Protein AF-A0A7S3IS97-F1 (afdb_monomer)

Structure (mmCIF, N/CA/C/O backbone):
data_AF-A0A7S3IS97-F1
#
_entry.id   AF-A0A7S3IS97-F1
#
loop_
_atom_site.group_PDB
_atom_site.id
_atom_site.type_symbol
_atom_site.label_atom_id
_atom_site.label_alt_id
_atom_site.label_comp_id
_atom_site.label_asym_id
_atom_site.label_entity_id
_atom_site.label_seq_id
_atom_site.pdbx_PDB_ins_code
_atom_site.Cartn_x
_atom_site.Cartn_y
_atom_site.Cartn_z
_atom_site.occupancy
_atom_site.B_iso_or_equiv
_atom_site.auth_seq_id
_atom_site.auth_comp_id
_atom_site.auth_asym_id
_atom_site.auth_atom_id
_atom_site.pdbx_PDB_model_num
ATOM 1 N N . MET A 1 1 ? -6.738 -0.217 34.250 1.00 55.69 1 MET A N 1
ATOM 2 C CA . MET A 1 1 ? -7.745 -0.281 33.168 1.00 55.69 1 MET A CA 1
ATOM 3 C C . MET A 1 1 ? -7.227 -1.041 31.952 1.00 55.69 1 MET A C 1
ATOM 5 O O . MET A 1 1 ? -7.637 -2.177 31.789 1.00 55.69 1 MET A O 1
ATOM 9 N N . ASN A 1 2 ? -6.261 -0.522 31.180 1.00 56.78 2 ASN A N 1
ATOM 10 C CA . ASN A 1 2 ? -5.807 -1.160 29.925 1.00 56.78 2 ASN A CA 1
ATOM 11 C C . ASN A 1 2 ? -5.288 -2.620 30.098 1.00 56.78 2 ASN A C 1
ATOM 13 O O . ASN A 1 2 ? -5.619 -3.513 29.319 1.00 56.78 2 ASN A O 1
ATOM 17 N N . LYS A 1 3 ? -4.576 -2.916 31.201 1.00 55.59 3 LYS A N 1
ATOM 18 C CA . LYS A 1 3 ? -4.188 -4.300 31.567 1.00 55.59 3 LYS A CA 1
ATOM 19 C C . LYS A 1 3 ? -5.380 -5.210 31.907 1.00 55.59 3 LYS A C 1
ATOM 21 O O . LYS A 1 3 ? -5.361 -6.383 31.560 1.00 55.59 3 LYS A O 1
ATOM 26 N N . ILE A 1 4 ? -6.418 -4.673 32.551 1.00 60.09 4 ILE A N 1
ATOM 27 C CA . ILE A 1 4 ? -7.629 -5.423 32.936 1.00 60.09 4 ILE A CA 1
ATOM 28 C C . ILE A 1 4 ? -8.502 -5.677 31.705 1.00 60.09 4 ILE A C 1
ATOM 30 O O . ILE A 1 4 ? -9.010 -6.777 31.541 1.00 60.09 4 ILE A O 1
ATOM 34 N N . ALA A 1 5 ? -8.589 -4.712 30.788 1.00 60.62 5 ALA A N 1
ATOM 35 C CA . ALA A 1 5 ? -9.258 -4.864 29.498 1.00 60.62 5 ALA A CA 1
ATOM 36 C C . ALA A 1 5 ? -8.688 -6.019 28.661 1.00 60.62 5 ALA A C 1
ATOM 38 O O . ALA A 1 5 ? -9.435 -6.712 27.979 1.00 60.62 5 ALA A O 1
ATOM 39 N N . SER A 1 6 ? -7.381 -6.276 28.781 1.00 62.66 6 SER A N 1
ATOM 40 C CA . SER A 1 6 ? -6.724 -7.413 28.126 1.00 62.66 6 SER A CA 1
ATOM 41 C C . SER A 1 6 ? -7.005 -8.757 28.820 1.00 62.66 6 SER A C 1
ATOM 43 O O . SER A 1 6 ? -6.919 -9.799 28.181 1.00 62.66 6 SER A O 1
ATOM 45 N N . GLN A 1 7 ? -7.334 -8.756 30.118 1.00 64.50 7 GLN A N 1
ATOM 46 C CA . GLN A 1 7 ? -7.517 -9.972 30.926 1.00 64.50 7 GLN A CA 1
ATOM 47 C C . GLN A 1 7 ? -8.989 -10.374 31.106 1.00 64.50 7 GLN A C 1
ATOM 49 O O . GLN A 1 7 ? -9.302 -11.562 31.141 1.00 64.50 7 GLN A O 1
ATOM 54 N N . GLN A 1 8 ? -9.904 -9.409 31.22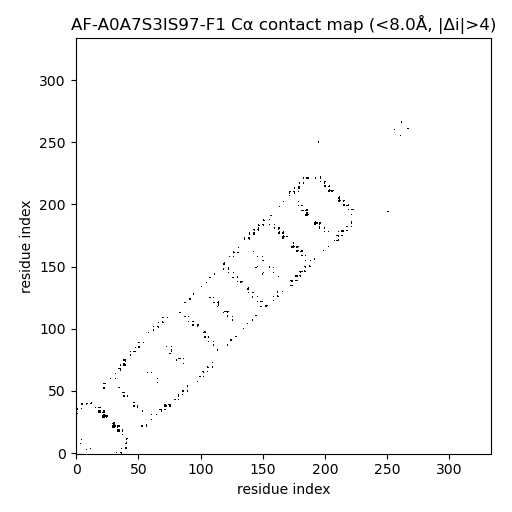0 1.00 62.88 8 GLN A N 1
ATOM 55 C CA . GLN A 1 8 ? -11.337 -9.636 31.438 1.00 62.88 8 GLN A CA 1
ATOM 56 C C . GLN A 1 8 ? -12.197 -8.656 30.616 1.00 62.88 8 GLN A C 1
ATOM 58 O O . GLN A 1 8 ? -12.820 -7.750 31.175 1.00 62.88 8 GLN A O 1
ATOM 63 N N . PRO A 1 9 ? -12.310 -8.860 29.289 1.00 63.78 9 PRO A N 1
ATOM 64 C CA . PRO A 1 9 ? -13.074 -7.970 28.406 1.00 63.78 9 PRO A CA 1
ATOM 65 C C . PRO A 1 9 ? -14.561 -7.867 28.786 1.00 63.78 9 PRO A C 1
ATOM 67 O O . PRO A 1 9 ? -15.171 -6.810 28.657 1.00 63.78 9 PRO A O 1
ATOM 70 N N . LYS A 1 10 ? -15.143 -8.956 29.312 1.00 63.75 10 LYS A N 1
ATOM 71 C CA . LYS A 1 10 ? -16.570 -9.040 29.672 1.00 63.75 10 LYS A CA 1
ATOM 72 C C . LYS A 1 10 ? -16.972 -8.115 30.827 1.00 63.75 10 LYS A C 1
ATOM 74 O O . LYS A 1 10 ? -18.086 -7.612 30.823 1.00 63.75 10 LYS A O 1
ATOM 79 N N . LEU A 1 11 ? -16.081 -7.886 31.797 1.00 61.22 11 LEU A N 1
ATOM 80 C CA . LEU A 1 11 ? -16.340 -6.968 32.914 1.00 61.22 11 LEU A CA 1
ATOM 81 C C . LEU A 1 11 ? -16.266 -5.505 32.468 1.00 61.22 11 LEU A C 1
ATOM 83 O O . LEU A 1 11 ? -17.044 -4.683 32.938 1.00 61.22 11 LEU A O 1
ATOM 87 N N . VAL A 1 12 ? -15.377 -5.192 31.522 1.00 65.62 12 VAL A N 1
ATOM 88 C CA . VAL A 1 12 ? -15.236 -3.832 30.980 1.00 65.62 12 VAL A CA 1
ATOM 89 C C . VAL A 1 12 ? -16.434 -3.439 30.111 1.00 65.62 12 VAL A C 1
ATOM 91 O O . VAL A 1 12 ? -16.792 -2.266 30.075 1.00 65.62 12 VAL A O 1
ATOM 94 N N . GLY A 1 13 ? -17.119 -4.411 29.498 1.00 66.06 13 GLY A N 1
ATOM 95 C CA . GLY A 1 13 ? -18.364 -4.170 28.759 1.00 66.06 13 GLY A CA 1
ATOM 96 C C . GLY A 1 13 ? -19.473 -3.507 29.591 1.00 66.06 13 GLY A C 1
ATOM 97 O O . GLY A 1 13 ? -20.301 -2.796 29.034 1.00 66.06 13 GLY A O 1
ATOM 98 N N . ILE A 1 14 ? -19.463 -3.667 30.921 1.00 69.19 14 ILE A N 1
ATOM 99 C CA . ILE A 1 14 ? -20.440 -3.034 31.827 1.00 69.19 14 ILE A CA 1
ATOM 100 C C . ILE A 1 14 ? -20.239 -1.510 31.888 1.00 69.19 14 ILE A C 1
ATOM 102 O O . ILE A 1 14 ? -21.210 -0.767 31.980 1.00 69.19 14 ILE A O 1
ATOM 106 N N . CYS A 1 15 ? -18.996 -1.035 31.772 1.00 74.25 15 CYS A N 1
ATOM 107 C CA . CYS A 1 15 ? -18.642 0.389 31.806 1.00 74.25 15 CYS A CA 1
ATOM 108 C C . CYS A 1 15 ? -18.490 0.995 30.400 1.00 74.25 15 CYS A C 1
ATOM 110 O O . CYS A 1 15 ? -17.912 2.071 30.247 1.00 74.25 15 CYS A O 1
ATOM 112 N N . GLN A 1 16 ? -18.964 0.316 29.351 1.00 79.56 16 GLN A N 1
ATOM 113 C CA . GLN A 1 16 ? -18.725 0.747 27.973 1.00 79.56 16 GLN A CA 1
ATOM 114 C C . GLN A 1 16 ? -19.349 2.118 27.667 1.00 79.56 16 GLN A C 1
ATOM 116 O O . GLN A 1 16 ? -18.707 2.940 27.021 1.00 79.56 16 GLN A O 1
ATOM 121 N N . SER A 1 17 ?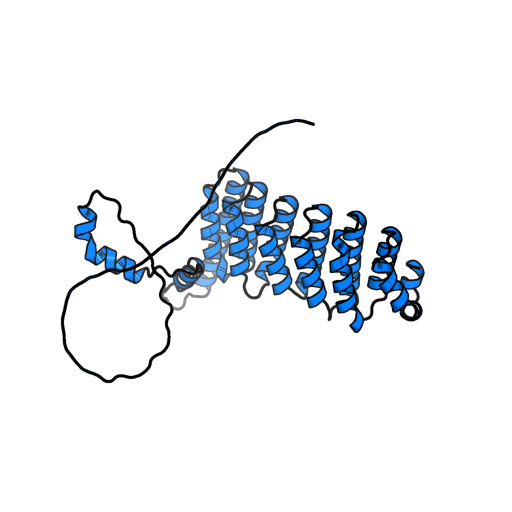 -20.543 2.411 28.191 1.00 78.81 17 SER A N 1
ATOM 122 C CA . SER A 1 17 ? -21.185 3.724 28.033 1.00 78.81 17 SER A CA 1
ATOM 123 C C . SER A 1 17 ? -20.405 4.860 28.702 1.00 78.81 17 SER A C 1
ATOM 125 O O . SER A 1 17 ? -20.339 5.961 28.165 1.00 78.81 17 SER A O 1
ATOM 127 N N . GLU A 1 18 ? -19.790 4.596 29.857 1.00 81.25 18 GLU A N 1
ATOM 128 C CA . GLU A 1 18 ? -18.949 5.572 30.558 1.00 81.25 18 GLU A CA 1
ATOM 129 C C . GLU A 1 18 ? -17.650 5.808 29.782 1.00 81.25 18 GLU A C 1
ATOM 131 O O . GLU A 1 18 ? -17.261 6.952 29.565 1.00 81.25 18 GLU A O 1
ATOM 136 N N . LEU A 1 19 ? -17.019 4.743 29.277 1.00 83.75 19 LEU A N 1
ATOM 137 C CA . LEU A 1 19 ? -15.829 4.849 28.432 1.00 83.75 19 LEU A CA 1
ATOM 138 C C . LEU A 1 19 ? -16.105 5.613 27.129 1.00 83.75 19 LEU A C 1
ATOM 140 O O . LEU A 1 19 ? -15.266 6.406 26.715 1.00 83.75 19 LEU A O 1
ATOM 144 N N . GLU A 1 20 ? -17.269 5.419 26.501 1.00 83.38 20 GLU A N 1
ATOM 145 C CA . GLU A 1 20 ? -17.664 6.184 25.308 1.00 83.38 20 GLU A CA 1
ATOM 146 C C . GLU A 1 20 ? -17.794 7.686 25.607 1.00 83.38 20 GLU A C 1
ATOM 148 O O . GLU A 1 20 ? -17.411 8.505 24.775 1.00 83.38 20 GLU A O 1
ATOM 153 N N . SER A 1 21 ? -18.270 8.060 26.801 1.00 85.31 21 SER A N 1
ATOM 154 C CA . SER A 1 21 ? -18.347 9.470 27.214 1.00 85.31 21 SER A CA 1
ATOM 155 C C . SER A 1 21 ? -16.967 10.110 27.403 1.00 85.31 21 SER A C 1
ATOM 157 O O . SER A 1 21 ? -16.796 11.303 27.174 1.00 85.31 21 SER A O 1
ATOM 159 N N . LEU A 1 22 ? -15.962 9.303 27.758 1.00 86.75 22 LEU A N 1
ATOM 160 C CA . LEU A 1 22 ? -14.592 9.761 27.980 1.00 86.75 22 LEU A CA 1
ATOM 161 C C . LEU A 1 22 ? -13.811 9.996 26.680 1.00 86.75 22 LEU A C 1
ATOM 163 O O . LEU A 1 22 ? -12.749 10.607 26.734 1.00 86.75 22 LEU A O 1
ATOM 167 N N . ILE A 1 23 ? -14.314 9.558 25.517 1.00 85.31 23 ILE A N 1
ATOM 168 C CA . ILE A 1 23 ? -13.685 9.852 24.213 1.00 85.31 23 ILE A CA 1
ATOM 169 C C . ILE A 1 23 ? -13.621 11.369 23.976 1.00 85.31 23 ILE A C 1
ATOM 171 O O . ILE A 1 23 ? -12.672 11.862 23.377 1.00 85.31 23 ILE A O 1
ATOM 175 N N . THR A 1 24 ? -14.612 12.107 24.480 1.00 84.25 24 THR A N 1
ATOM 176 C CA . THR A 1 24 ? -14.773 13.551 24.262 1.00 84.25 24 THR A CA 1
ATOM 177 C C . THR A 1 24 ? -14.185 14.384 25.408 1.00 84.25 24 THR A C 1
ATOM 179 O O . THR A 1 24 ? -14.504 15.567 25.542 1.00 84.25 24 THR A O 1
ATOM 182 N N . ASP A 1 25 ? -13.408 13.759 26.298 1.00 86.31 25 ASP A N 1
ATOM 183 C CA . ASP A 1 25 ? -12.858 14.412 27.482 1.00 86.31 25 ASP A CA 1
ATOM 184 C C . ASP A 1 25 ? -11.818 15.475 27.092 1.00 86.31 25 ASP A C 1
ATOM 186 O O . ASP A 1 25 ? -11.014 15.286 26.177 1.00 86.31 25 ASP A O 1
ATOM 190 N N . MET A 1 26 ? -11.803 16.598 27.817 1.00 81.62 26 MET A N 1
ATOM 191 C CA . MET A 1 26 ? -10.843 17.687 27.589 1.00 81.62 26 MET A CA 1
ATOM 192 C C . MET A 1 26 ? -9.389 17.221 27.767 1.00 81.62 26 MET A C 1
ATOM 194 O O . MET A 1 26 ? -8.462 17.773 27.169 1.00 81.62 26 MET A O 1
ATOM 198 N N . ASN A 1 27 ? -9.166 16.202 28.600 1.00 86.38 27 ASN A N 1
ATOM 199 C CA . ASN A 1 27 ? -7.866 15.597 28.791 1.00 86.38 27 ASN A CA 1
ATOM 200 C C . ASN A 1 27 ? -7.593 14.542 27.713 1.00 86.38 27 ASN A C 1
ATOM 202 O O . ASN A 1 27 ? -8.029 13.391 27.794 1.00 86.38 27 ASN A O 1
ATOM 206 N N . ARG A 1 28 ? -6.734 14.913 26.760 1.00 82.44 28 ARG A N 1
ATOM 207 C CA . ARG A 1 28 ? -6.289 14.046 25.656 1.00 82.44 28 ARG A CA 1
ATOM 208 C C . ARG A 1 28 ? -5.748 12.687 26.114 1.00 82.44 28 ARG A C 1
ATOM 210 O O . ARG A 1 28 ? -5.936 11.693 25.420 1.00 82.44 28 ARG A O 1
ATOM 217 N N . SER A 1 29 ? -5.106 12.618 27.283 1.00 84.50 29 SER A N 1
ATOM 218 C CA . SER A 1 29 ? -4.589 11.350 27.822 1.00 84.50 29 SER A CA 1
ATOM 219 C C . SER A 1 29 ? -5.716 10.409 28.258 1.00 84.50 29 SER A C 1
ATOM 221 O O . SER A 1 29 ? -5.605 9.195 28.093 1.00 84.50 29 SER A O 1
ATOM 223 N N . VAL A 1 30 ? -6.803 10.961 28.807 1.00 85.81 30 VAL A N 1
ATOM 224 C CA . VAL A 1 30 ? -7.986 10.198 29.234 1.00 85.81 30 VAL A CA 1
ATOM 225 C C . VAL A 1 30 ? -8.755 9.711 28.012 1.00 85.81 30 VAL A C 1
ATOM 227 O O . VAL A 1 30 ? -9.034 8.515 27.924 1.00 85.81 30 VAL A O 1
ATOM 230 N N . ALA A 1 31 ? -8.996 10.597 27.042 1.00 85.12 31 ALA A N 1
ATOM 231 C CA . ALA A 1 31 ? -9.635 10.255 25.774 1.00 85.12 31 ALA A CA 1
ATOM 232 C C . ALA A 1 31 ? -8.877 9.152 25.024 1.00 85.12 31 ALA A C 1
ATOM 234 O O . ALA A 1 31 ? -9.460 8.139 24.639 1.00 85.12 31 ALA A O 1
ATOM 235 N N . SER A 1 32 ? -7.553 9.283 24.906 1.00 83.50 32 SER A N 1
ATOM 236 C CA . SER A 1 32 ? -6.702 8.268 24.276 1.00 83.50 32 SER A CA 1
ATOM 237 C C . SER A 1 32 ? -6.785 6.911 24.987 1.00 83.50 32 SER A C 1
ATOM 239 O O . SER A 1 32 ? -6.995 5.874 24.353 1.00 83.50 32 SER A O 1
ATOM 241 N N . LEU A 1 33 ? -6.704 6.896 26.324 1.00 84.12 33 LEU A N 1
ATOM 242 C CA . LEU A 1 33 ? -6.808 5.657 27.093 1.00 84.12 33 LEU A CA 1
ATOM 243 C C . LEU A 1 33 ? -8.195 5.015 26.962 1.00 84.12 33 LEU A C 1
ATOM 245 O O . LEU A 1 33 ? -8.288 3.783 26.909 1.00 84.12 33 LEU A O 1
ATOM 249 N N . ALA A 1 34 ? -9.253 5.826 26.903 1.00 86.62 34 ALA A N 1
ATOM 250 C CA . ALA A 1 34 ? -10.615 5.367 26.667 1.00 86.62 34 ALA A CA 1
ATOM 251 C C . ALA A 1 34 ? -10.735 4.720 25.281 1.00 86.62 34 ALA A C 1
ATOM 253 O O . ALA A 1 34 ? -11.163 3.570 25.203 1.00 86.62 34 ALA A O 1
ATOM 254 N N . ILE A 1 35 ? -10.253 5.376 24.219 1.00 86.88 35 ILE A N 1
ATOM 255 C CA . ILE A 1 35 ? -10.240 4.833 22.850 1.00 86.88 35 ILE A CA 1
ATOM 256 C C . ILE A 1 35 ? -9.439 3.525 22.777 1.00 86.88 35 ILE A C 1
ATOM 258 O O . ILE A 1 35 ? -9.956 2.513 22.305 1.00 86.88 35 ILE A O 1
ATOM 262 N N . SER A 1 36 ? -8.204 3.507 23.291 1.00 85.38 36 SER A N 1
ATOM 263 C CA . SER A 1 36 ? -7.333 2.316 23.316 1.00 85.38 36 SER A CA 1
ATOM 264 C C . SER A 1 36 ? -8.000 1.152 24.061 1.00 85.38 36 SER A C 1
ATOM 266 O O . SER A 1 36 ? -7.934 -0.003 23.635 1.00 85.38 36 SER A O 1
ATOM 268 N N . THR A 1 37 ? -8.711 1.445 25.155 1.00 84.31 37 THR A N 1
ATOM 269 C CA . THR A 1 37 ? -9.470 0.441 25.912 1.00 84.31 37 THR A CA 1
ATOM 270 C C . THR A 1 37 ? -10.684 -0.052 25.123 1.00 84.31 37 THR A C 1
ATOM 272 O O . THR A 1 37 ? -10.873 -1.262 25.003 1.00 84.31 37 THR A O 1
ATOM 275 N N . LEU A 1 38 ? -11.463 0.857 24.535 1.00 86.69 38 LEU A N 1
ATOM 276 C CA . LEU A 1 38 ? -12.649 0.534 23.745 1.00 86.69 38 LEU A CA 1
ATOM 277 C C . LEU A 1 38 ? -12.300 -0.299 22.514 1.00 86.69 38 LEU A C 1
ATOM 279 O O . LEU A 1 38 ? -12.962 -1.298 22.271 1.00 86.69 38 LEU A O 1
ATOM 283 N N . LEU A 1 39 ? -11.230 0.018 21.782 1.00 87.12 39 LEU A N 1
ATOM 284 C CA . LEU A 1 39 ? -10.784 -0.789 20.639 1.00 87.12 39 LEU A CA 1
ATOM 285 C C . LEU A 1 39 ? -10.451 -2.235 21.050 1.00 87.12 39 LEU A C 1
ATOM 287 O O . LEU A 1 39 ? -10.756 -3.184 20.320 1.00 87.12 39 LEU A O 1
ATOM 291 N N . LYS A 1 40 ? -9.902 -2.427 22.255 1.00 83.69 40 LYS A N 1
ATOM 292 C CA . LYS A 1 40 ? -9.574 -3.755 22.799 1.00 83.69 40 LYS A CA 1
ATOM 293 C C . LYS A 1 40 ? -10.798 -4.530 23.285 1.00 83.69 40 LYS A C 1
ATOM 295 O O . LYS A 1 40 ? -10.818 -5.751 23.151 1.00 83.69 40 LYS A O 1
ATOM 300 N N . THR A 1 41 ? -11.812 -3.859 23.834 1.00 83.75 41 THR A N 1
ATOM 301 C CA . THR A 1 41 ? -12.981 -4.519 24.455 1.00 83.75 41 THR A CA 1
ATOM 302 C C . THR A 1 41 ? -14.248 -4.493 23.609 1.00 83.75 41 THR A C 1
ATOM 304 O O . THR A 1 41 ? -15.204 -5.190 23.934 1.00 83.75 41 THR A O 1
ATOM 307 N N . CYS A 1 42 ? -14.251 -3.727 22.521 1.00 81.12 42 CYS A N 1
ATOM 308 C CA . CYS A 1 42 ? -15.367 -3.537 21.600 1.00 81.12 42 CYS A CA 1
ATOM 309 C C . CYS A 1 42 ? -15.955 -4.872 21.109 1.00 81.12 42 CYS A C 1
ATOM 311 O O . CYS A 1 42 ? -15.215 -5.822 20.848 1.00 81.12 42 CYS A O 1
ATOM 313 N N . ASN A 1 43 ? -17.278 -4.951 20.989 1.00 84.38 43 ASN A N 1
ATOM 314 C CA . ASN A 1 43 ? -17.986 -6.074 20.369 1.00 84.38 43 ASN A CA 1
ATOM 315 C C . ASN A 1 43 ? -18.306 -5.761 18.898 1.00 84.38 43 ASN A C 1
ATOM 317 O O . ASN A 1 43 ? -18.248 -4.610 18.477 1.00 84.38 43 ASN A O 1
ATOM 321 N N . GLU A 1 44 ? -18.673 -6.772 18.115 1.00 85.56 44 GLU A N 1
ATOM 322 C CA . GLU A 1 44 ? -18.908 -6.608 16.676 1.00 85.56 44 GLU A CA 1
ATOM 323 C C . GLU A 1 44 ? -19.958 -5.528 16.344 1.00 85.56 44 GLU A C 1
ATOM 325 O O . GLU A 1 44 ? -19.761 -4.741 15.414 1.00 85.56 44 GLU A O 1
ATOM 330 N N . ASP A 1 45 ? -21.021 -5.423 17.142 1.00 86.69 45 ASP A N 1
ATOM 331 C CA . ASP A 1 45 ? -22.098 -4.448 16.939 1.00 86.69 45 ASP A CA 1
ATOM 332 C C . ASP A 1 45 ? -21.656 -2.996 17.185 1.00 86.69 45 ASP A C 1
ATOM 334 O O . ASP A 1 45 ? -22.110 -2.079 16.497 1.00 86.69 45 ASP A O 1
ATOM 338 N N . SER A 1 46 ? -20.741 -2.767 18.134 1.00 86.56 46 SER A N 1
ATOM 339 C CA . SER A 1 46 ? -20.272 -1.419 18.488 1.00 86.56 46 SER A CA 1
ATOM 340 C C . SER A 1 46 ? -19.116 -0.914 17.626 1.00 86.56 46 SER A C 1
ATOM 342 O O . SER A 1 46 ? -18.907 0.299 17.597 1.00 86.56 46 SER A O 1
ATOM 344 N N . VAL A 1 47 ? -18.420 -1.778 16.865 1.00 91.06 47 VAL A N 1
ATOM 345 C CA . VAL A 1 47 ? -17.276 -1.382 16.009 1.00 91.06 47 VAL A CA 1
ATOM 346 C C . VAL A 1 47 ? -17.626 -0.181 15.137 1.00 91.06 47 VAL A C 1
ATOM 348 O O . VAL A 1 47 ? -16.894 0.803 15.108 1.00 91.06 47 VAL A O 1
ATOM 351 N N . SER A 1 48 ? -18.759 -0.232 14.435 1.00 91.62 48 SER A N 1
ATOM 352 C CA . SER A 1 48 ? -19.127 0.819 13.483 1.00 91.62 48 SER A CA 1
ATOM 353 C C . SER A 1 48 ? -19.420 2.159 14.150 1.00 91.62 48 SER A C 1
ATOM 355 O O . SER A 1 48 ? -19.130 3.200 13.567 1.00 91.62 48 SER A O 1
ATOM 357 N N . LYS A 1 49 ? -19.989 2.147 15.359 1.00 90.81 49 LYS A N 1
ATOM 358 C CA . LYS A 1 49 ? -20.235 3.365 16.137 1.00 90.81 49 LYS A CA 1
ATOM 359 C C . LYS A 1 49 ? -18.920 3.924 16.678 1.00 90.81 49 LYS A C 1
ATOM 361 O O . LYS A 1 49 ? -18.665 5.114 16.523 1.00 90.81 49 LYS A O 1
ATOM 366 N N . LEU A 1 50 ? -18.085 3.054 17.243 1.00 91.00 50 LEU A N 1
ATOM 367 C CA . LEU A 1 50 ? -16.800 3.419 17.827 1.00 91.00 50 LEU A CA 1
ATOM 368 C C . LEU A 1 50 ? -15.864 4.034 16.784 1.00 91.00 50 LEU A C 1
ATOM 370 O O . LEU A 1 50 ? -15.315 5.099 17.023 1.00 91.00 50 LEU A O 1
ATOM 374 N N . ILE A 1 51 ? -15.728 3.408 15.612 1.00 93.25 51 ILE A N 1
ATOM 375 C CA . ILE A 1 51 ? -14.875 3.927 14.536 1.00 93.25 51 ILE A CA 1
ATOM 376 C C . ILE A 1 51 ? -15.340 5.316 14.085 1.00 93.25 51 ILE A C 1
ATOM 378 O O . ILE A 1 51 ? -14.504 6.190 13.930 1.00 93.25 51 ILE A O 1
ATOM 382 N N . LYS A 1 52 ? -16.652 5.564 13.963 1.00 92.06 52 LYS A N 1
ATOM 383 C CA . LYS A 1 52 ? -17.175 6.904 13.630 1.00 92.06 52 LYS A CA 1
ATOM 384 C C . LYS A 1 52 ? -16.882 7.952 14.702 1.00 92.06 52 LYS A C 1
ATOM 386 O O . LYS A 1 52 ? -16.644 9.107 14.378 1.00 92.06 52 LYS A O 1
ATOM 391 N N . GLN A 1 53 ? -16.946 7.571 15.977 1.00 90.50 53 GLN A N 1
ATOM 392 C CA . GLN A 1 53 ? -16.576 8.476 17.065 1.00 90.50 53 GLN A CA 1
ATOM 393 C C . GLN A 1 53 ? -15.081 8.780 17.011 1.00 90.50 53 GLN A C 1
ATOM 395 O O . GLN A 1 53 ? -14.701 9.939 17.085 1.00 90.50 53 GLN A O 1
ATOM 400 N N . ILE A 1 54 ? -14.244 7.756 16.829 1.00 91.50 54 ILE A N 1
ATOM 401 C CA . ILE A 1 54 ? -12.796 7.931 16.689 1.00 91.50 54 ILE A CA 1
ATOM 402 C C . ILE A 1 54 ? -12.487 8.850 15.511 1.00 91.50 54 ILE A C 1
ATOM 404 O O . ILE A 1 54 ? -11.752 9.800 15.712 1.00 91.50 54 ILE A O 1
ATOM 408 N N . ASP A 1 55 ? -13.082 8.616 14.342 1.00 91.69 55 ASP A N 1
ATOM 409 C CA . ASP A 1 55 ? -12.933 9.434 13.131 1.00 91.69 55 ASP A CA 1
ATOM 410 C C . ASP A 1 55 ? -13.186 10.925 13.403 1.00 91.69 55 ASP A C 1
ATOM 412 O O . ASP A 1 55 ? -12.362 11.771 13.078 1.00 91.69 55 ASP A O 1
ATOM 416 N N . HIS A 1 56 ? -14.259 11.246 14.133 1.00 89.75 56 HIS A N 1
ATOM 417 C CA . HIS A 1 56 ? -14.578 12.624 14.510 1.00 89.75 56 HIS A CA 1
ATOM 418 C C . HIS A 1 56 ? -13.546 13.272 15.452 1.00 89.75 56 HIS A C 1
ATOM 420 O O . HIS A 1 56 ? -13.272 14.461 15.322 1.00 89.75 56 HIS A O 1
ATOM 426 N N . TYR A 1 57 ? -12.991 12.515 16.404 1.00 86.69 57 TYR A N 1
ATOM 427 C CA . TYR A 1 57 ? -12.057 13.040 17.414 1.00 86.69 57 TYR A CA 1
ATOM 428 C C . TYR A 1 57 ? -10.584 12.905 17.026 1.00 86.69 57 TYR A C 1
ATOM 430 O O . TYR A 1 57 ? -9.726 13.533 17.647 1.00 86.69 57 TYR A O 1
ATOM 438 N N . LEU A 1 58 ? -10.267 12.088 16.022 1.00 89.75 58 LEU A N 1
ATOM 439 C CA . LEU A 1 58 ? -8.903 11.797 15.601 1.00 89.75 58 LEU A CA 1
ATOM 440 C C . LEU A 1 58 ? -8.107 13.067 15.263 1.00 89.75 58 LEU A C 1
ATOM 442 O O . LEU A 1 58 ? -6.965 13.139 15.725 1.00 89.75 58 LEU A O 1
ATOM 446 N N . PRO A 1 59 ? -8.655 14.080 14.553 1.00 89.56 59 PRO A N 1
ATOM 447 C CA . PRO A 1 59 ? -7.914 15.294 14.208 1.00 89.56 59 PRO A CA 1
ATOM 448 C C . PRO A 1 59 ? -7.360 16.053 15.422 1.00 89.56 59 PRO A C 1
ATOM 450 O O . PRO A 1 59 ? -6.261 16.604 15.340 1.00 89.56 59 PRO A O 1
ATOM 453 N N . ASP A 1 60 ? -8.061 16.015 16.559 1.00 87.25 60 ASP A N 1
ATOM 454 C CA . ASP A 1 60 ? -7.701 16.739 17.786 1.00 87.25 60 ASP A CA 1
ATOM 455 C C . ASP A 1 60 ? -6.611 16.042 18.621 1.00 87.25 60 ASP A C 1
ATOM 457 O O . ASP A 1 60 ? -6.080 16.608 19.591 1.00 87.25 60 ASP A O 1
ATOM 461 N N . LEU A 1 61 ? -6.262 14.801 18.270 1.00 86.56 61 LEU A N 1
ATOM 462 C CA . LEU A 1 61 ? -5.295 13.993 19.003 1.00 86.56 61 LEU A CA 1
ATOM 463 C C . LEU A 1 61 ? -3.851 14.268 18.569 1.00 86.56 61 LEU A C 1
ATOM 465 O O . LEU A 1 61 ? -3.543 14.600 17.426 1.00 86.56 61 LEU A O 1
ATOM 469 N N . GLY A 1 62 ? -2.926 14.086 19.514 1.00 89.12 62 GLY A N 1
ATOM 470 C CA . GLY A 1 62 ? -1.491 14.149 19.237 1.00 89.12 62 GLY A CA 1
ATOM 471 C C . GLY A 1 62 ? -1.020 12.982 18.365 1.00 89.12 62 GLY A C 1
ATOM 472 O O . GLY A 1 62 ? -1.570 11.885 18.434 1.00 89.12 62 GLY A O 1
ATOM 473 N N . ILE A 1 63 ? 0.040 13.208 17.586 1.00 91.06 63 ILE A N 1
ATOM 474 C CA . ILE A 1 63 ? 0.544 12.257 16.584 1.00 91.06 63 ILE A CA 1
ATOM 475 C C . ILE A 1 63 ? 0.843 10.858 17.142 1.00 91.06 63 ILE A C 1
ATOM 477 O O . ILE A 1 63 ? 0.456 9.863 16.534 1.00 91.06 63 ILE A O 1
ATOM 481 N N . ASP A 1 64 ? 1.473 10.767 18.315 1.00 90.62 64 ASP A N 1
ATOM 482 C CA . ASP A 1 64 ? 1.816 9.476 18.921 1.00 90.62 64 ASP A CA 1
ATOM 483 C C . ASP A 1 64 ? 0.556 8.670 19.280 1.00 90.62 64 ASP A C 1
ATOM 485 O O . ASP A 1 64 ? 0.525 7.452 19.110 1.00 90.62 64 ASP A O 1
ATOM 489 N N . PHE A 1 65 ? -0.519 9.354 19.685 1.00 89.12 65 PHE A N 1
ATOM 490 C CA . PHE A 1 65 ? -1.806 8.719 19.968 1.00 89.12 65 PHE A CA 1
ATOM 491 C C . PHE A 1 65 ? -2.536 8.301 18.697 1.00 89.12 65 PHE A C 1
ATOM 493 O O . PHE A 1 65 ? -3.103 7.211 18.661 1.00 89.12 65 PHE A O 1
ATOM 500 N N . LYS A 1 66 ? -2.492 9.119 17.636 1.00 92.31 66 LYS A N 1
ATOM 501 C CA . LYS A 1 66 ? -3.048 8.729 16.334 1.00 92.31 66 LYS A CA 1
ATOM 502 C C . LYS A 1 66 ? -2.401 7.429 15.844 1.00 92.31 66 LYS A C 1
ATOM 504 O O . LYS A 1 66 ? -3.103 6.500 15.457 1.00 92.31 66 LYS A O 1
ATOM 509 N N . ILE A 1 67 ? -1.073 7.321 15.942 1.00 92.88 67 ILE A N 1
ATOM 510 C CA . ILE A 1 67 ? -0.335 6.101 15.576 1.00 92.88 67 ILE A CA 1
ATOM 511 C C . ILE A 1 67 ? -0.758 4.909 16.454 1.00 92.88 67 ILE A C 1
ATOM 513 O O . ILE A 1 67 ? -1.010 3.827 15.922 1.00 92.88 67 ILE A O 1
ATOM 517 N N . GLU A 1 68 ? -0.899 5.089 17.774 1.00 90.81 68 GLU A N 1
ATOM 518 C CA . GLU A 1 68 ? -1.376 4.024 18.677 1.00 90.81 68 GLU A CA 1
ATOM 519 C C . GLU A 1 68 ? -2.796 3.541 18.316 1.00 90.81 68 GLU A C 1
ATOM 521 O O . GLU A 1 68 ? -3.089 2.342 18.385 1.00 90.81 68 GLU A O 1
ATOM 526 N N . ILE A 1 69 ? -3.682 4.448 17.889 1.00 92.31 69 ILE A N 1
ATOM 527 C CA . ILE A 1 69 ? -5.044 4.118 17.442 1.00 92.31 69 ILE A CA 1
ATOM 528 C C . ILE A 1 69 ? -5.013 3.259 16.175 1.00 92.31 69 ILE A C 1
ATOM 530 O O . ILE A 1 69 ? -5.732 2.258 16.098 1.00 92.31 69 ILE A O 1
ATOM 534 N N . ILE A 1 70 ? -4.160 3.589 15.205 1.00 94.56 70 ILE A N 1
ATOM 535 C CA . ILE A 1 70 ? -4.006 2.797 13.976 1.00 94.56 70 ILE A CA 1
ATOM 536 C C . ILE A 1 70 ? -3.464 1.396 14.288 1.00 94.56 70 ILE A C 1
ATOM 538 O O . ILE A 1 70 ? -4.039 0.398 13.855 1.00 94.56 70 ILE A O 1
ATOM 542 N N . GLN A 1 71 ? -2.450 1.290 15.149 1.00 91.56 71 GLN A N 1
ATOM 543 C CA . GLN A 1 71 ? -1.937 -0.006 15.617 1.00 91.56 71 GLN A CA 1
ATOM 544 C C . GLN A 1 71 ? -3.000 -0.813 16.383 1.00 91.56 71 GLN A C 1
ATOM 546 O O . GLN A 1 71 ? -3.113 -2.031 16.242 1.00 91.56 71 GLN A O 1
ATOM 551 N N . SER A 1 72 ? -3.836 -0.144 17.177 1.00 90.94 72 SER A N 1
ATOM 552 C CA . SER A 1 72 ? -4.959 -0.787 17.869 1.00 90.94 72 SER A CA 1
ATOM 553 C C . SER A 1 72 ? -6.045 -1.250 16.893 1.00 90.94 72 SER A C 1
ATOM 555 O O . SER A 1 72 ? -6.683 -2.280 17.115 1.00 90.94 72 SER A O 1
ATOM 557 N N . THR A 1 73 ? -6.222 -0.536 15.782 1.00 92.12 73 THR A N 1
ATOM 558 C CA . THR A 1 73 ? -7.146 -0.890 14.698 1.00 92.12 73 THR A CA 1
ATOM 559 C C . THR A 1 73 ? -6.686 -2.146 13.952 1.00 92.12 73 THR A C 1
ATOM 561 O O . THR A 1 73 ? -7.506 -3.009 13.632 1.00 92.12 73 THR A O 1
ATOM 564 N N . GLN A 1 74 ? -5.374 -2.323 13.771 1.00 91.19 74 GLN A N 1
ATOM 565 C CA . GLN A 1 74 ? -4.792 -3.576 13.282 1.00 91.19 74 GLN A CA 1
ATOM 566 C C . GLN A 1 74 ? -5.166 -4.770 14.180 1.00 91.19 74 GLN A C 1
ATOM 568 O O . GLN A 1 74 ? -5.615 -5.807 13.685 1.00 91.19 74 GLN A O 1
ATOM 573 N N . LEU A 1 75 ? -5.034 -4.624 15.503 1.00 89.25 75 LEU A N 1
ATOM 574 C CA . LEU A 1 75 ? -5.413 -5.671 16.462 1.00 89.25 75 LEU A CA 1
ATOM 575 C C . LEU A 1 75 ? -6.927 -5.924 16.474 1.00 89.25 75 LEU A C 1
ATOM 577 O O . LEU A 1 75 ? -7.370 -7.064 16.625 1.00 89.25 75 LEU A O 1
ATOM 581 N N . LEU A 1 76 ? -7.732 -4.873 16.293 1.00 90.38 76 LEU A N 1
ATOM 582 C CA . LEU A 1 76 ? -9.182 -4.996 16.191 1.00 90.38 76 LEU A CA 1
ATOM 583 C C . LEU A 1 76 ? -9.584 -5.858 14.990 1.00 90.38 76 LEU A C 1
ATOM 585 O O . LEU A 1 76 ? -10.424 -6.742 15.143 1.00 90.38 76 LEU A O 1
ATOM 589 N N . TYR A 1 77 ? -8.968 -5.649 13.826 1.00 91.56 77 TYR A N 1
ATOM 590 C CA . TYR A 1 77 ? -9.241 -6.454 12.635 1.00 91.56 77 TYR A CA 1
ATOM 591 C C . TYR A 1 77 ? -8.870 -7.928 12.818 1.00 91.56 77 TYR A C 1
ATOM 593 O O . TYR A 1 77 ? -9.663 -8.798 12.465 1.00 91.56 77 TYR A O 1
ATOM 601 N N . GLN A 1 78 ? -7.732 -8.224 13.456 1.00 89.69 78 GLN A N 1
ATOM 602 C CA . GLN A 1 78 ? -7.357 -9.608 13.783 1.00 89.69 78 GLN A CA 1
ATOM 603 C C . GLN A 1 78 ? -8.401 -10.309 14.668 1.00 89.69 78 GLN A C 1
ATOM 605 O O . GLN A 1 78 ? -8.549 -11.528 14.605 1.00 89.69 78 GLN A O 1
ATOM 610 N N . ARG A 1 79 ? -9.140 -9.546 15.483 1.00 89.19 79 ARG A N 1
ATOM 611 C CA . ARG A 1 79 ? -10.189 -10.057 16.372 1.00 89.19 79 ARG A CA 1
ATOM 612 C C . ARG A 1 79 ? -11.571 -10.114 15.713 1.00 89.19 79 ARG A C 1
ATOM 614 O O . ARG A 1 79 ? -12.331 -11.031 16.010 1.00 89.19 79 ARG A O 1
ATOM 621 N N . ILE A 1 80 ? -11.916 -9.137 14.871 1.00 90.06 80 ILE A N 1
ATOM 622 C CA . ILE A 1 80 ? -13.244 -8.977 14.253 1.00 90.06 80 ILE A CA 1
ATOM 623 C C . ILE A 1 80 ? -13.092 -8.702 12.741 1.00 90.06 80 ILE A C 1
ATOM 625 O O . ILE A 1 80 ? -13.365 -7.590 12.276 1.00 90.06 80 ILE A O 1
ATOM 629 N N . PRO A 1 81 ? -12.687 -9.705 11.937 1.00 90.50 81 PRO A N 1
ATOM 630 C CA . PRO A 1 81 ? -12.450 -9.519 10.502 1.00 90.50 81 PRO A CA 1
ATOM 631 C C . PRO A 1 81 ? -13.730 -9.179 9.721 1.00 90.50 81 PRO A C 1
ATOM 633 O O . PRO A 1 81 ? -13.674 -8.488 8.710 1.00 90.50 81 PRO A O 1
ATOM 636 N N . GLN A 1 82 ? -14.911 -9.555 10.227 1.00 91.31 82 GLN A N 1
ATOM 637 C CA . GLN A 1 82 ? -16.205 -9.269 9.585 1.00 91.31 82 GLN A CA 1
ATOM 638 C C . GLN A 1 82 ? -16.489 -7.767 9.402 1.00 91.31 82 GLN A C 1
ATOM 640 O O . GLN A 1 82 ? -17.271 -7.370 8.537 1.00 91.31 82 GLN A O 1
ATOM 645 N N . LYS A 1 83 ? -15.843 -6.898 10.192 1.00 91.81 83 LYS A N 1
ATOM 646 C CA . LYS A 1 83 ? -16.008 -5.436 10.120 1.00 91.81 83 LYS A CA 1
ATOM 647 C C . LYS A 1 83 ? -14.906 -4.735 9.323 1.00 91.81 83 LYS A C 1
ATOM 649 O O . LYS A 1 83 ? -14.836 -3.505 9.336 1.00 91.81 83 LYS A O 1
ATOM 654 N N . ALA A 1 84 ? -14.094 -5.478 8.571 1.00 91.94 84 ALA A N 1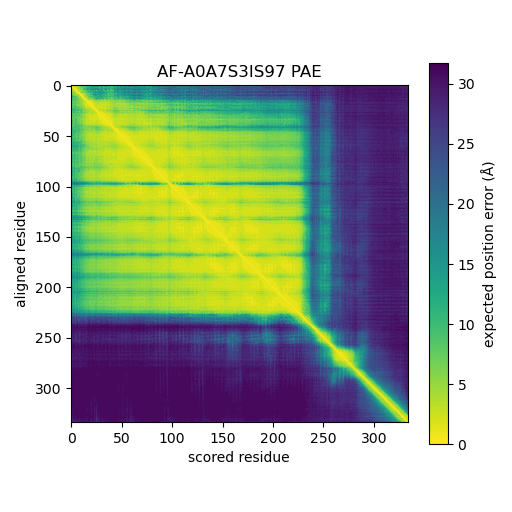
ATOM 655 C CA . ALA A 1 84 ? -13.004 -4.931 7.768 1.00 91.94 84 ALA A CA 1
ATOM 656 C C . ALA A 1 84 ? -13.433 -3.824 6.805 1.00 91.94 84 ALA A C 1
ATOM 658 O O . ALA A 1 84 ? -12.708 -2.853 6.637 1.00 91.94 84 ALA A O 1
ATOM 659 N N . ALA A 1 85 ? -14.626 -3.915 6.209 1.00 92.88 85 ALA A N 1
ATOM 660 C CA . ALA A 1 85 ? -15.112 -2.894 5.281 1.00 92.88 85 ALA A CA 1
ATOM 661 C C . ALA A 1 85 ? -15.208 -1.499 5.926 1.00 92.88 85 ALA A C 1
ATOM 663 O O . ALA A 1 85 ? -14.889 -0.507 5.265 1.00 92.88 85 ALA A O 1
ATOM 664 N N . VAL A 1 86 ? -15.621 -1.443 7.199 1.00 94.56 86 VAL A N 1
ATOM 665 C CA . VAL A 1 86 ? -15.726 -0.212 7.998 1.00 94.56 86 VAL A CA 1
ATOM 666 C C . VAL A 1 86 ? -14.340 0.286 8.384 1.00 94.56 86 VAL A C 1
ATOM 668 O O . VAL A 1 86 ? -14.060 1.471 8.244 1.00 94.56 86 VAL A O 1
ATOM 671 N N . ILE A 1 87 ? -13.468 -0.629 8.813 1.00 94.25 87 ILE A N 1
ATOM 672 C CA . ILE A 1 87 ? -12.096 -0.303 9.204 1.00 94.25 87 ILE A CA 1
ATOM 673 C C . ILE A 1 87 ? -11.297 0.226 8.005 1.00 94.25 87 ILE A C 1
ATOM 675 O O . ILE A 1 87 ? -10.684 1.278 8.101 1.00 94.25 87 ILE A O 1
ATOM 679 N N . LEU A 1 88 ? -11.355 -0.444 6.852 1.00 94.88 88 LEU A N 1
ATOM 680 C CA . LEU A 1 88 ? -10.691 0.001 5.625 1.00 94.88 88 LEU A CA 1
ATOM 681 C C . LEU A 1 88 ? -11.197 1.363 5.159 1.00 94.88 88 LEU A C 1
ATOM 683 O O . LEU A 1 88 ? -10.404 2.160 4.672 1.00 94.88 88 LEU A O 1
ATOM 687 N N . LYS A 1 89 ? -12.500 1.640 5.312 1.00 95.12 89 LYS A N 1
ATOM 688 C CA . LYS A 1 89 ? -13.041 2.964 4.995 1.00 95.12 89 LYS A CA 1
ATOM 689 C C . LYS A 1 89 ? -12.398 4.032 5.887 1.00 95.12 89 LYS A C 1
ATOM 691 O O . LYS A 1 89 ? -11.841 4.981 5.363 1.00 95.12 89 LYS A O 1
ATOM 696 N N . PHE A 1 90 ? -12.389 3.809 7.198 1.00 95.25 90 PHE A N 1
ATOM 697 C CA . PHE A 1 90 ? -11.729 4.699 8.154 1.00 95.25 90 PHE A CA 1
ATOM 698 C C . PHE A 1 90 ? -10.238 4.913 7.839 1.00 95.25 90 PHE A C 1
ATOM 700 O O . PHE A 1 90 ? -9.771 6.044 7.827 1.00 95.25 90 PHE A O 1
ATOM 707 N N . LEU A 1 91 ? -9.496 3.851 7.503 1.00 95.56 91 LEU A N 1
ATOM 708 C CA . LEU A 1 91 ? -8.089 3.966 7.096 1.00 95.56 91 LEU A CA 1
ATOM 709 C C . LEU A 1 91 ? -7.920 4.771 5.795 1.00 95.56 91 LEU A C 1
ATOM 711 O O . LEU A 1 91 ? -6.968 5.533 5.671 1.00 95.56 91 LEU A O 1
ATOM 715 N N . THR A 1 92 ? -8.844 4.625 4.841 1.00 94.19 92 THR A N 1
ATOM 716 C CA . THR A 1 92 ? -8.846 5.407 3.592 1.00 94.19 92 THR A CA 1
ATOM 717 C C . THR A 1 92 ? -9.048 6.893 3.878 1.00 94.19 92 THR A C 1
ATOM 719 O O . THR A 1 92 ? -8.344 7.727 3.316 1.00 94.19 92 THR A O 1
ATOM 722 N N . ASP A 1 93 ? -9.981 7.218 4.773 1.00 93.69 93 ASP A N 1
ATOM 723 C CA . ASP A 1 93 ? -10.276 8.595 5.171 1.00 93.69 93 ASP A CA 1
ATOM 724 C C . ASP A 1 93 ? -9.062 9.206 5.918 1.00 93.69 93 ASP A C 1
ATOM 726 O O . ASP A 1 93 ? -8.614 10.304 5.585 1.00 93.69 93 ASP A O 1
ATOM 730 N N . CYS A 1 94 ? -8.393 8.429 6.785 1.00 93.81 94 CYS A N 1
ATOM 731 C CA . CYS A 1 94 ? -7.152 8.834 7.465 1.00 93.81 94 CYS A CA 1
ATOM 732 C C . CYS A 1 94 ? -6.004 9.219 6.508 1.00 93.81 94 CYS A C 1
ATOM 734 O O . CYS A 1 94 ? -5.197 10.088 6.842 1.00 93.81 94 CYS A O 1
ATOM 736 N N . LEU A 1 95 ? -5.895 8.582 5.333 1.00 92.56 95 LEU A N 1
ATOM 737 C CA . LEU A 1 95 ? -4.852 8.915 4.350 1.00 92.56 95 LEU A CA 1
ATOM 738 C C . LEU A 1 95 ? -5.054 10.294 3.705 1.00 92.56 95 LEU A C 1
ATOM 740 O O . LEU A 1 95 ? -4.076 10.888 3.244 1.00 92.56 95 LEU A O 1
ATOM 744 N N . LYS A 1 96 ? -6.297 10.792 3.666 1.00 88.81 96 LYS A N 1
ATOM 745 C CA . LYS A 1 96 ? -6.660 12.065 3.025 1.00 88.81 96 LYS A CA 1
ATOM 746 C C . LYS A 1 96 ? -6.449 13.265 3.943 1.00 88.81 96 LYS A C 1
ATOM 748 O O . LYS A 1 96 ? -6.055 14.325 3.470 1.00 88.81 96 LYS A O 1
ATOM 753 N N . GLU A 1 97 ? -6.704 13.104 5.238 1.00 80.88 97 GLU A N 1
ATOM 754 C CA . GLU A 1 97 ? -6.786 14.234 6.173 1.00 80.88 97 GLU A CA 1
ATOM 755 C C . GLU A 1 97 ? -5.446 14.616 6.817 1.00 80.88 97 GLU A C 1
ATOM 757 O O . GLU A 1 97 ? -5.166 15.798 7.012 1.00 80.88 97 GLU A O 1
ATOM 762 N N . ASP A 1 98 ? -4.588 13.643 7.140 1.00 77.19 98 ASP A N 1
ATOM 763 C CA . ASP A 1 98 ? -3.350 13.903 7.884 1.00 77.19 98 ASP A CA 1
ATOM 764 C C . ASP A 1 98 ? -2.124 13.935 6.964 1.00 77.19 98 ASP A C 1
ATOM 766 O O . ASP A 1 98 ? -1.832 12.978 6.251 1.00 77.19 98 ASP A O 1
ATOM 770 N N . GLY A 1 99 ? -1.343 15.017 7.018 1.00 81.50 99 GLY A N 1
ATOM 771 C CA . GLY A 1 99 ? -0.086 15.165 6.265 1.00 81.50 99 GLY A CA 1
ATOM 772 C C . GLY A 1 99 ? 1.141 14.514 6.919 1.00 81.50 99 GLY A C 1
ATOM 773 O O . GLY A 1 99 ? 2.220 14.501 6.334 1.00 81.50 99 GLY A O 1
ATOM 774 N N . ASN A 1 100 ? 1.025 13.985 8.143 1.00 92.06 100 ASN A N 1
ATOM 775 C CA . ASN A 1 100 ? 2.187 13.484 8.876 1.00 92.06 100 ASN A CA 1
ATOM 776 C C . ASN A 1 100 ? 2.692 12.134 8.333 1.00 92.06 100 ASN A C 1
ATOM 778 O O . ASN A 1 100 ? 1.966 11.141 8.333 1.00 92.06 100 ASN A O 1
ATOM 782 N N . ILE A 1 101 ? 3.979 12.080 7.982 1.00 93.12 101 ILE A N 1
ATOM 783 C CA . ILE A 1 101 ? 4.643 10.905 7.394 1.00 93.12 101 ILE A CA 1
ATOM 784 C C . ILE A 1 101 ? 4.525 9.659 8.277 1.00 93.12 101 ILE A C 1
ATOM 786 O O . ILE A 1 101 ? 4.171 8.595 7.779 1.00 93.12 101 ILE A O 1
ATOM 790 N N . ARG A 1 102 ? 4.791 9.773 9.588 1.00 94.69 102 ARG A N 1
ATOM 791 C CA . ARG A 1 102 ? 4.791 8.616 10.505 1.00 94.69 102 ARG A CA 1
ATOM 792 C C . ARG A 1 102 ? 3.392 8.030 10.670 1.00 94.69 102 ARG A C 1
ATOM 794 O O . ARG A 1 102 ? 3.244 6.819 10.795 1.00 94.69 102 ARG A O 1
ATOM 801 N N . PHE A 1 103 ? 2.373 8.887 10.679 1.00 94.69 103 PHE A N 1
ATOM 802 C CA . PHE A 1 103 ? 0.985 8.443 10.734 1.00 94.69 103 PHE A CA 1
ATOM 803 C C . PHE A 1 103 ? 0.543 7.808 9.419 1.00 94.69 103 PHE A C 1
ATOM 805 O O . PHE A 1 103 ? 0.040 6.689 9.446 1.00 94.69 103 PHE A O 1
ATOM 812 N N . ARG A 1 104 ? 0.808 8.456 8.276 1.00 94.50 104 ARG A N 1
ATOM 813 C CA . ARG A 1 104 ? 0.510 7.879 6.955 1.00 94.50 104 ARG A CA 1
ATOM 814 C C . ARG A 1 104 ? 1.168 6.522 6.771 1.00 94.50 104 ARG A C 1
ATOM 816 O O . ARG A 1 104 ? 0.508 5.587 6.337 1.00 94.50 104 ARG A O 1
ATOM 823 N N . GLU A 1 105 ? 2.435 6.391 7.151 1.00 95.38 105 GLU A N 1
ATOM 824 C CA . GLU A 1 105 ? 3.137 5.114 7.085 1.00 95.38 105 GLU A CA 1
ATOM 825 C C . GLU A 1 105 ? 2.449 4.035 7.934 1.00 95.38 105 GLU A C 1
ATOM 827 O O . GLU A 1 105 ? 2.216 2.936 7.437 1.00 95.38 105 GLU A O 1
ATOM 832 N N . ALA A 1 106 ? 2.040 4.349 9.168 1.00 96.19 106 ALA A N 1
ATOM 833 C CA . ALA A 1 106 ? 1.305 3.403 10.009 1.00 96.19 106 ALA A CA 1
ATOM 834 C C . ALA A 1 106 ? -0.045 2.984 9.390 1.00 96.19 106 ALA A C 1
ATOM 836 O O . ALA A 1 106 ? -0.443 1.819 9.487 1.00 96.19 106 ALA A O 1
ATOM 837 N N . VAL A 1 107 ? -0.752 3.918 8.743 1.00 96.62 107 VAL A N 1
ATOM 838 C CA . VAL A 1 107 ? -2.016 3.640 8.042 1.00 96.62 107 VAL A CA 1
ATOM 839 C C . VAL A 1 107 ? -1.774 2.739 6.831 1.00 96.62 107 VAL A C 1
ATOM 841 O O . VAL A 1 107 ? -2.453 1.723 6.685 1.00 96.62 107 VAL A O 1
ATOM 844 N N . VAL A 1 108 ? -0.773 3.057 6.006 1.00 96.75 108 VAL A N 1
ATOM 845 C CA . VAL A 1 108 ? -0.369 2.256 4.840 1.00 96.75 108 VAL A CA 1
ATOM 846 C C . VAL A 1 108 ? 0.003 0.833 5.258 1.00 96.75 108 VAL A C 1
ATOM 848 O O . VAL A 1 108 ? -0.516 -0.120 4.679 1.00 96.75 108 VAL A O 1
ATOM 851 N N . ASP A 1 109 ? 0.810 0.673 6.307 1.00 96.50 109 ASP A N 1
ATOM 852 C CA . ASP A 1 109 ? 1.209 -0.640 6.831 1.00 96.50 109 ASP A CA 1
ATOM 853 C C . ASP A 1 109 ? 0.007 -1.461 7.298 1.00 96.50 109 ASP A C 1
ATOM 855 O O . ASP A 1 109 ? -0.072 -2.674 7.077 1.00 96.50 109 ASP A O 1
ATOM 859 N N . THR A 1 110 ? -0.976 -0.785 7.891 1.00 96.00 110 THR A N 1
ATOM 860 C CA . THR A 1 110 ? -2.226 -1.419 8.308 1.00 96.00 110 THR A CA 1
ATOM 861 C C . THR A 1 110 ? -3.048 -1.870 7.099 1.00 96.00 110 THR A C 1
ATOM 863 O O . THR A 1 110 ? -3.538 -2.997 7.091 1.00 96.00 110 THR A O 1
ATOM 866 N N . ILE A 1 111 ? -3.167 -1.057 6.045 1.00 96.56 111 ILE A N 1
ATOM 867 C CA . ILE A 1 111 ? -3.889 -1.444 4.819 1.00 96.56 111 ILE A CA 1
ATOM 868 C C . ILE A 1 111 ? -3.188 -2.619 4.118 1.00 96.56 111 ILE A C 1
ATOM 870 O O . ILE A 1 111 ? -3.854 -3.570 3.699 1.00 96.56 111 ILE A O 1
ATOM 874 N N . MET A 1 112 ? -1.852 -2.608 4.049 1.00 96.44 112 MET A N 1
ATOM 875 C CA . MET A 1 112 ? -1.062 -3.708 3.481 1.00 96.44 112 MET A CA 1
ATOM 876 C C . MET A 1 112 ? -1.328 -5.038 4.197 1.00 96.44 112 MET A C 1
ATOM 878 O O . MET A 1 112 ? -1.468 -6.072 3.543 1.00 96.44 112 MET A O 1
ATOM 882 N N . LEU A 1 113 ? -1.485 -5.021 5.524 1.00 94.81 113 LEU A N 1
ATOM 883 C CA . LEU A 1 113 ? -1.836 -6.214 6.301 1.00 94.81 113 LEU A CA 1
ATOM 884 C C . LEU A 1 113 ? -3.223 -6.780 5.942 1.00 94.81 113 LEU A C 1
ATOM 886 O O . LEU A 1 113 ? -3.440 -7.989 6.033 1.00 94.81 113 LEU A O 1
ATOM 890 N N . PHE A 1 114 ? -4.176 -5.930 5.560 1.00 93.44 114 PHE A N 1
ATOM 891 C CA . PHE A 1 114 ? -5.556 -6.342 5.274 1.00 93.44 114 PHE A CA 1
ATOM 892 C C . PHE A 1 114 ? -5.694 -6.900 3.850 1.00 93.44 114 PHE A C 1
ATOM 894 O O . PHE A 1 114 ? -6.600 -7.694 3.576 1.00 93.44 114 PHE A O 1
ATOM 901 N N . CYS A 1 115 ? -4.779 -6.518 2.955 1.00 94.19 115 CYS A N 1
ATOM 902 C CA . CYS A 1 115 ? -4.797 -6.852 1.534 1.00 94.19 115 CYS A CA 1
ATOM 903 C C . CYS A 1 115 ? -5.003 -8.349 1.221 1.00 94.19 115 CYS A C 1
ATOM 905 O O . CYS A 1 115 ? -5.856 -8.641 0.387 1.00 94.19 115 CYS A O 1
ATOM 907 N N . PRO A 1 116 ? -4.365 -9.331 1.893 1.00 91.50 116 PRO A N 1
ATOM 908 C CA . PRO A 1 116 ? -4.550 -10.742 1.538 1.00 91.50 116 PRO A CA 1
ATOM 909 C C . PRO A 1 116 ? -6.004 -11.240 1.591 1.00 91.50 116 PRO A C 1
ATOM 911 O O . PRO A 1 116 ? -6.352 -12.160 0.854 1.00 91.50 116 PRO A O 1
ATOM 914 N N . GLN A 1 117 ? -6.851 -10.645 2.443 1.00 91.19 117 GLN A N 1
ATOM 915 C CA . GLN A 1 117 ? -8.277 -10.992 2.565 1.00 91.19 117 GLN A CA 1
ATOM 916 C C . GLN A 1 117 ? -9.198 -9.984 1.856 1.00 91.19 117 GLN A C 1
ATOM 918 O O . GLN A 1 117 ? -10.323 -10.324 1.498 1.00 91.19 117 GLN A O 1
ATOM 923 N N . HIS A 1 118 ? -8.727 -8.755 1.627 1.00 93.62 118 HIS A N 1
ATOM 924 C CA . HIS A 1 118 ? -9.492 -7.658 1.026 1.00 93.62 118 HIS A CA 1
ATOM 925 C C . HIS A 1 118 ? -8.741 -7.008 -0.143 1.00 93.62 118 HIS A C 1
ATOM 927 O O . HIS A 1 118 ? -8.630 -5.783 -0.211 1.00 93.62 118 HIS A O 1
ATOM 933 N N . ARG A 1 119 ? -8.226 -7.843 -1.054 1.00 94.25 119 ARG A N 1
ATOM 934 C CA . ARG A 1 119 ? -7.242 -7.462 -2.079 1.00 94.25 119 ARG A CA 1
ATOM 935 C C . ARG A 1 119 ? -7.669 -6.261 -2.909 1.00 94.25 119 ARG A C 1
ATOM 937 O O . ARG A 1 119 ? -7.013 -5.232 -2.843 1.00 94.25 119 ARG A O 1
ATOM 944 N N . GLU A 1 120 ? -8.791 -6.365 -3.612 1.00 94.06 120 GLU A N 1
ATOM 945 C CA . GLU A 1 120 ? -9.243 -5.326 -4.549 1.00 94.06 120 GLU A CA 1
ATOM 946 C C . GLU A 1 120 ? -9.373 -3.955 -3.872 1.00 94.06 120 GLU A C 1
ATOM 948 O O . GLU A 1 120 ? -8.826 -2.961 -4.347 1.00 94.06 120 GLU A O 1
ATOM 953 N N . LYS A 1 121 ? -10.029 -3.913 -2.702 1.00 94.00 121 LYS A N 1
ATOM 954 C CA . LYS A 1 121 ? -10.250 -2.667 -1.958 1.00 94.00 121 LYS A CA 1
ATOM 955 C C . LYS A 1 121 ? -8.953 -2.101 -1.373 1.00 94.00 121 LYS A C 1
ATOM 957 O O . LYS A 1 121 ? -8.766 -0.894 -1.385 1.00 94.00 121 LYS A O 1
ATOM 962 N N . ALA A 1 122 ? -8.066 -2.946 -0.851 1.00 96.00 122 ALA A N 1
ATOM 963 C CA . ALA A 1 122 ? -6.796 -2.482 -0.300 1.00 96.00 122 ALA A CA 1
ATOM 964 C C . ALA A 1 122 ? -5.863 -1.962 -1.402 1.00 96.00 122 ALA A C 1
ATOM 966 O O . ALA A 1 122 ? -5.281 -0.890 -1.257 1.00 96.00 122 ALA A O 1
ATOM 967 N N . LEU A 1 123 ? -5.746 -2.695 -2.513 1.00 96.38 123 LEU A N 1
ATOM 968 C CA . LEU A 1 123 ? -4.877 -2.317 -3.622 1.00 96.38 123 LEU A CA 1
ATOM 969 C C . LEU A 1 123 ? -5.341 -1.030 -4.298 1.00 96.38 123 LEU A C 1
ATOM 971 O O . LEU A 1 123 ? -4.492 -0.192 -4.582 1.00 96.38 123 LEU A O 1
ATOM 975 N N . ILE A 1 124 ? -6.648 -0.839 -4.526 1.00 95.62 124 ILE A N 1
ATOM 976 C CA . ILE A 1 124 ? -7.134 0.404 -5.145 1.00 95.62 124 ILE A CA 1
ATOM 977 C C . ILE A 1 124 ? -6.871 1.614 -4.246 1.00 95.62 124 ILE A C 1
ATOM 979 O O . ILE A 1 124 ? -6.320 2.599 -4.715 1.00 95.62 124 ILE A O 1
ATOM 983 N N . THR A 1 125 ? -7.131 1.508 -2.937 1.00 95.50 125 THR A N 1
ATOM 984 C CA . THR A 1 125 ? -6.840 2.589 -1.983 1.00 95.50 125 THR A CA 1
ATOM 985 C C . THR A 1 125 ? -5.354 2.946 -1.960 1.00 95.50 125 THR A C 1
ATOM 987 O O . THR A 1 125 ? -4.997 4.121 -1.921 1.00 95.50 125 THR A O 1
ATOM 990 N N . LEU A 1 126 ? -4.469 1.946 -1.988 1.00 96.75 126 LEU A N 1
ATOM 991 C CA . LEU A 1 126 ? -3.026 2.178 -2.028 1.00 96.75 126 LEU A CA 1
ATOM 992 C C . LEU A 1 126 ? -2.573 2.771 -3.373 1.00 96.75 126 LEU A C 1
ATOM 994 O O . LEU A 1 126 ? -1.716 3.650 -3.384 1.00 96.75 126 LEU A O 1
ATOM 998 N N . ALA A 1 127 ? -3.145 2.312 -4.487 1.00 95.75 127 ALA A N 1
ATOM 999 C CA . ALA A 1 127 ? -2.823 2.793 -5.828 1.00 95.75 127 ALA A CA 1
ATOM 1000 C C . ALA A 1 127 ? -3.313 4.231 -6.080 1.00 95.75 127 ALA A C 1
ATOM 1002 O O . ALA A 1 127 ? -2.613 5.009 -6.715 1.00 95.75 127 ALA A O 1
ATOM 1003 N N . GLU A 1 128 ? -4.462 4.616 -5.528 1.00 94.44 128 GLU A N 1
ATOM 1004 C CA . GLU A 1 128 ? -4.902 6.015 -5.503 1.00 94.44 128 GLU A CA 1
ATOM 1005 C C . GLU A 1 128 ? -3.958 6.859 -4.632 1.00 94.44 128 GLU A C 1
ATOM 1007 O O . GLU A 1 128 ? -3.535 7.943 -5.022 1.00 94.44 128 GLU A O 1
ATOM 1012 N N . HIS A 1 129 ? -3.536 6.339 -3.473 1.00 94.81 129 HIS A N 1
ATOM 1013 C CA . HIS A 1 129 ? -2.669 7.099 -2.573 1.00 94.81 129 HIS A CA 1
ATOM 1014 C C . HIS A 1 129 ? -1.287 7.411 -3.162 1.00 94.81 129 HIS A C 1
ATOM 1016 O O . HIS A 1 129 ? -0.713 8.441 -2.816 1.00 94.81 129 HIS A O 1
ATOM 1022 N N . ILE A 1 130 ? -0.731 6.566 -4.040 1.00 94.62 130 ILE A N 1
ATOM 1023 C CA . ILE A 1 130 ? 0.555 6.885 -4.688 1.00 94.62 130 ILE A CA 1
ATOM 1024 C C . ILE A 1 130 ? 0.461 8.057 -5.666 1.00 94.62 130 ILE A C 1
ATOM 1026 O O . ILE A 1 130 ? 1.502 8.611 -5.995 1.00 94.62 130 ILE A O 1
ATOM 1030 N N . GLU A 1 131 ? -0.734 8.431 -6.134 1.00 90.62 131 GLU A N 1
ATOM 1031 C CA . GLU A 1 131 ? -0.903 9.573 -7.042 1.00 90.62 131 GLU A CA 1
ATOM 1032 C C . GLU A 1 131 ? -0.748 10.907 -6.307 1.00 90.62 131 GLU A C 1
ATOM 1034 O O . GLU A 1 131 ? -0.130 11.828 -6.831 1.00 90.62 131 GLU A O 1
ATOM 1039 N N . ASP A 1 132 ? -1.268 10.974 -5.078 1.00 87.00 132 ASP A N 1
ATOM 1040 C CA . ASP A 1 132 ? -1.336 12.196 -4.265 1.00 87.00 132 ASP A CA 1
ATOM 1041 C C . ASP A 1 132 ? -0.242 12.269 -3.179 1.00 87.00 132 ASP A C 1
ATOM 1043 O O . ASP A 1 132 ? -0.131 13.245 -2.431 1.00 87.00 132 ASP A O 1
ATOM 1047 N N . CYS A 1 133 ? 0.539 11.203 -2.990 1.00 90.38 133 CYS A N 1
ATOM 1048 C CA . CYS A 1 133 ? 1.494 11.122 -1.889 1.00 90.38 133 CYS A CA 1
ATOM 1049 C C . CYS A 1 133 ? 2.821 11.796 -2.237 1.00 90.38 133 CYS A C 1
ATOM 1051 O O . CYS A 1 133 ? 3.624 11.231 -2.952 1.00 90.38 133 CYS A O 1
ATOM 1053 N N . GLU A 1 134 ? 3.173 12.900 -1.589 1.00 88.56 134 GLU A N 1
ATOM 1054 C CA . GLU A 1 134 ? 4.445 13.606 -1.843 1.00 88.56 134 GLU A CA 1
ATOM 1055 C C . GLU A 1 134 ? 5.698 12.928 -1.243 1.00 88.56 134 GLU A C 1
ATOM 1057 O O . GLU A 1 134 ? 6.821 13.401 -1.416 1.00 88.56 134 GLU A O 1
ATOM 1062 N N . HIS A 1 135 ? 5.536 11.832 -0.494 1.00 92.00 135 HIS A N 1
ATOM 1063 C CA . HIS A 1 135 ? 6.616 11.202 0.272 1.00 92.00 135 HIS A CA 1
ATOM 1064 C C . HIS A 1 135 ? 7.251 10.021 -0.485 1.00 92.00 135 HIS A C 1
ATOM 1066 O O . HIS A 1 135 ? 6.642 8.946 -0.541 1.00 92.00 135 HIS A O 1
ATOM 1072 N N . PRO A 1 136 ? 8.509 10.125 -0.966 1.00 93.56 136 PRO A N 1
ATOM 1073 C CA . PRO A 1 136 ? 9.116 9.077 -1.793 1.00 93.56 136 PRO A CA 1
ATOM 1074 C C . PRO A 1 136 ? 9.258 7.725 -1.089 1.00 93.56 136 PRO A C 1
ATOM 1076 O O . PRO A 1 136 ? 9.111 6.675 -1.710 1.00 93.56 136 PRO A O 1
ATOM 1079 N N . HIS A 1 137 ? 9.518 7.734 0.221 1.00 94.50 137 HIS A N 1
ATOM 1080 C CA . HIS A 1 137 ? 9.610 6.510 1.021 1.00 94.50 137 HIS A CA 1
ATOM 1081 C C . HIS A 1 137 ? 8.285 5.733 1.042 1.00 94.50 137 HIS A C 1
ATOM 1083 O O . HIS A 1 137 ? 8.274 4.519 0.868 1.00 94.50 137 HIS A O 1
ATOM 1089 N N . ILE A 1 138 ? 7.158 6.433 1.205 1.00 95.69 138 ILE A N 1
ATOM 1090 C CA . ILE A 1 138 ? 5.832 5.806 1.229 1.00 95.69 138 ILE A CA 1
ATOM 1091 C C . ILE A 1 138 ? 5.448 5.344 -0.180 1.00 95.69 138 ILE A C 1
ATOM 1093 O O . ILE A 1 138 ? 5.022 4.203 -0.341 1.00 95.69 138 ILE A O 1
ATOM 1097 N N . GLN A 1 139 ? 5.666 6.179 -1.203 1.00 96.12 139 GLN A N 1
ATOM 1098 C CA . GLN A 1 139 ? 5.390 5.805 -2.592 1.00 96.12 139 GLN A CA 1
ATOM 1099 C C . GLN A 1 139 ? 6.145 4.534 -3.003 1.00 96.12 139 GLN A C 1
ATOM 1101 O O . GLN A 1 139 ? 5.536 3.573 -3.461 1.00 96.12 139 GLN A O 1
ATOM 1106 N N . THR A 1 140 ? 7.465 4.492 -2.792 1.00 96.69 140 THR A N 1
ATOM 1107 C CA . THR A 1 140 ? 8.289 3.319 -3.137 1.00 96.69 140 THR A CA 1
ATOM 1108 C C . THR A 1 140 ? 7.865 2.070 -2.369 1.00 96.69 140 THR A C 1
ATOM 1110 O O . THR A 1 140 ? 7.786 0.992 -2.957 1.00 96.69 140 THR A O 1
ATOM 1113 N N . LYS A 1 141 ? 7.522 2.203 -1.080 1.00 97.56 141 LYS A N 1
ATOM 1114 C CA . LYS A 1 141 ? 6.977 1.107 -0.266 1.00 97.56 141 LYS A CA 1
ATOM 1115 C C . LYS A 1 141 ? 5.687 0.550 -0.867 1.00 97.56 141 LYS A C 1
ATOM 1117 O O . LYS A 1 141 ? 5.566 -0.666 -1.014 1.00 97.56 141 LYS A O 1
ATOM 1122 N N . ILE A 1 142 ? 4.754 1.419 -1.262 1.00 97.75 142 ILE A N 1
ATOM 1123 C CA . ILE A 1 142 ? 3.497 1.005 -1.893 1.00 97.75 142 ILE A CA 1
ATOM 1124 C C . ILE A 1 142 ? 3.745 0.378 -3.265 1.00 97.75 142 ILE A C 1
ATOM 1126 O O . ILE A 1 142 ? 3.221 -0.698 -3.525 1.00 97.75 142 ILE A O 1
ATOM 1130 N N . ILE A 1 143 ? 4.575 0.979 -4.118 1.00 97.69 143 ILE A N 1
ATOM 1131 C CA . ILE A 1 143 ? 4.904 0.439 -5.448 1.00 97.69 143 ILE A CA 1
ATOM 1132 C C . ILE A 1 143 ? 5.496 -0.973 -5.336 1.00 97.69 143 ILE A C 1
ATOM 1134 O O . ILE A 1 143 ? 5.055 -1.885 -6.034 1.00 97.69 143 ILE A O 1
ATOM 1138 N N . ASN A 1 144 ? 6.434 -1.186 -4.410 1.00 97.56 144 ASN A N 1
ATOM 1139 C CA . ASN A 1 144 ? 7.011 -2.507 -4.159 1.00 97.56 144 ASN A CA 1
ATOM 1140 C C . ASN A 1 144 ? 5.966 -3.511 -3.650 1.00 97.56 144 ASN A C 1
ATOM 1142 O O . ASN A 1 144 ? 6.022 -4.689 -3.989 1.00 97.56 144 ASN A O 1
ATOM 1146 N N . PHE A 1 145 ? 4.997 -3.061 -2.852 1.00 97.94 145 PHE A N 1
ATOM 1147 C CA . PHE A 1 145 ? 3.893 -3.908 -2.413 1.00 97.94 145 PHE A CA 1
ATOM 1148 C C . PHE A 1 145 ? 2.948 -4.271 -3.570 1.00 97.94 145 PHE A C 1
ATOM 1150 O O . PHE A 1 145 ? 2.586 -5.439 -3.729 1.00 97.94 145 PHE A O 1
ATOM 1157 N N . LEU A 1 146 ? 2.600 -3.299 -4.423 1.00 97.38 146 LEU A N 1
ATOM 1158 C CA . LEU A 1 146 ? 1.801 -3.516 -5.632 1.00 97.38 146 LEU A CA 1
ATOM 1159 C C . LEU A 1 146 ? 2.491 -4.492 -6.592 1.00 97.38 146 LEU A C 1
ATOM 1161 O O . LEU A 1 146 ? 1.813 -5.325 -7.180 1.00 97.38 146 LEU A O 1
ATOM 1165 N N . ALA A 1 147 ? 3.821 -4.454 -6.701 1.00 97.06 147 ALA A N 1
ATOM 1166 C CA . ALA A 1 147 ? 4.599 -5.398 -7.506 1.00 97.06 147 ALA A CA 1
ATOM 1167 C C . ALA A 1 147 ? 4.380 -6.870 -7.104 1.00 97.06 147 ALA A C 1
ATOM 1169 O O . ALA A 1 147 ? 4.478 -7.764 -7.941 1.00 97.06 147 ALA A O 1
ATOM 1170 N N . VAL A 1 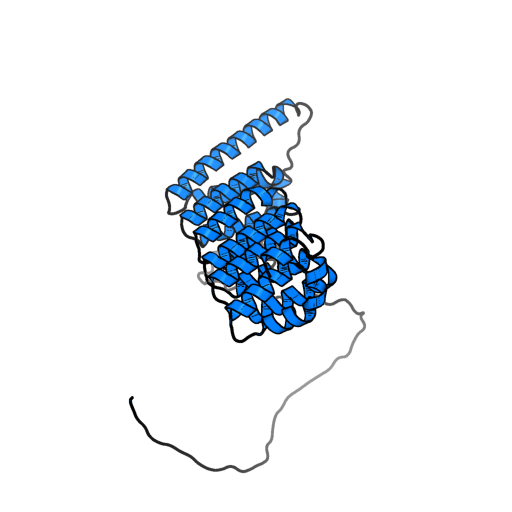148 ? 4.085 -7.126 -5.824 1.00 96.50 148 VAL A N 1
ATOM 1171 C CA . VAL A 1 148 ? 3.910 -8.479 -5.274 1.00 96.50 148 VAL A CA 1
ATOM 1172 C C . VAL A 1 148 ? 2.442 -8.908 -5.256 1.00 96.50 148 VAL A C 1
ATOM 1174 O O . VAL A 1 148 ? 2.128 -10.049 -5.599 1.00 96.50 148 VAL A O 1
ATOM 1177 N N . GLU A 1 149 ? 1.536 -8.028 -4.827 1.00 96.69 149 GLU A N 1
ATOM 1178 C CA . GLU A 1 149 ? 0.114 -8.367 -4.662 1.00 96.69 149 GLU A CA 1
ATOM 1179 C C . GLU A 1 149 ? -0.755 -8.012 -5.874 1.00 96.69 149 GLU A C 1
ATOM 1181 O O . GLU A 1 149 ? -1.766 -8.673 -6.103 1.00 96.69 149 GLU A O 1
ATOM 1186 N N . GLY A 1 150 ? -0.363 -7.021 -6.674 1.00 96.19 150 GLY A N 1
ATOM 1187 C CA . GLY A 1 150 ? -1.096 -6.579 -7.861 1.00 96.19 150 GLY A CA 1
ATOM 1188 C C . GLY A 1 150 ? -1.237 -7.637 -8.963 1.00 96.19 150 GLY A C 1
ATOM 1189 O O . GLY A 1 150 ? -2.340 -7.776 -9.491 1.00 96.19 150 GLY A O 1
ATOM 1190 N N . PRO A 1 151 ? -0.215 -8.466 -9.264 1.00 95.94 151 PRO A N 1
ATOM 1191 C CA . PRO A 1 151 ? -0.359 -9.577 -10.212 1.00 95.94 151 PRO A CA 1
ATOM 1192 C C . PRO A 1 151 ? -1.401 -10.626 -9.798 1.00 95.94 151 PRO A C 1
ATOM 1194 O O . PRO A 1 151 ? -1.881 -11.383 -10.633 1.00 95.94 151 PRO A O 1
ATOM 1197 N N . LYS A 1 152 ? -1.750 -10.687 -8.504 1.00 95.38 152 LYS A N 1
ATOM 1198 C CA . LYS A 1 152 ? -2.732 -11.629 -7.939 1.00 95.38 152 LYS A CA 1
ATOM 1199 C C . LYS A 1 152 ? -4.153 -11.053 -7.893 1.00 95.38 152 LYS A C 1
ATOM 1201 O O . LYS A 1 152 ? -5.050 -11.706 -7.356 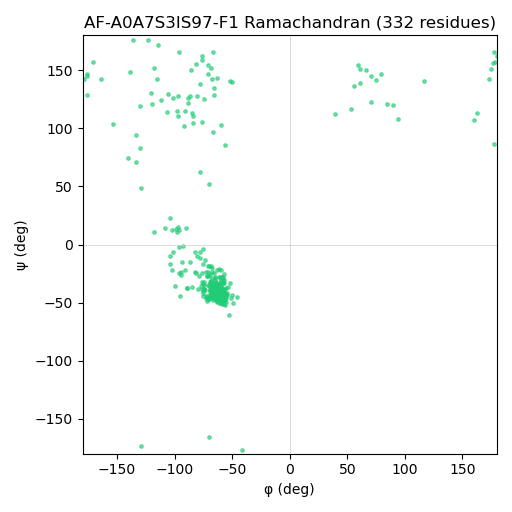1.00 95.38 152 LYS A O 1
ATOM 1206 N N . ALA A 1 153 ? -4.340 -9.810 -8.330 1.00 94.81 153 ALA A N 1
ATOM 1207 C CA . ALA A 1 153 ? -5.639 -9.152 -8.353 1.00 94.81 153 ALA A CA 1
ATOM 1208 C C . ALA A 1 153 ? -6.502 -9.658 -9.513 1.00 94.81 153 ALA A C 1
ATOM 1210 O O . ALA A 1 153 ? -5.994 -10.236 -10.473 1.00 94.81 153 ALA A O 1
ATOM 1211 N N . ALA A 1 154 ? -7.809 -9.414 -9.434 1.00 93.56 154 ALA A N 1
ATOM 1212 C CA . ALA A 1 154 ? -8.736 -9.778 -10.501 1.00 93.56 154 ALA A CA 1
ATOM 1213 C C . ALA A 1 154 ? -8.457 -9.004 -11.800 1.00 93.56 154 ALA A C 1
ATOM 1215 O O . ALA A 1 154 ? -8.617 -9.561 -12.882 1.00 93.56 154 ALA A O 1
ATOM 1216 N N . ASN A 1 155 ? -8.015 -7.744 -11.691 1.00 93.31 155 ASN A N 1
ATOM 1217 C CA . ASN A 1 155 ? -7.656 -6.918 -12.842 1.00 93.31 155 ASN A CA 1
ATOM 1218 C C . ASN A 1 155 ? -6.266 -6.260 -12.681 1.00 93.31 155 ASN A C 1
ATOM 1220 O O . ASN A 1 155 ? -6.163 -5.100 -12.271 1.00 93.31 155 ASN A O 1
ATOM 1224 N N . PRO A 1 156 ? -5.171 -6.982 -12.993 1.00 94.75 156 PRO A N 1
ATOM 1225 C CA . PRO A 1 156 ? -3.807 -6.470 -12.844 1.00 94.75 156 PRO A CA 1
ATOM 1226 C C . PRO A 1 156 ? -3.495 -5.235 -13.709 1.00 94.75 156 PRO A C 1
ATOM 1228 O O . PRO A 1 156 ? -2.659 -4.415 -13.325 1.00 94.75 156 PRO A O 1
ATOM 1231 N N . GLN A 1 157 ? -4.174 -5.079 -14.853 1.00 93.06 157 GLN A N 1
ATOM 1232 C CA . GLN A 1 157 ? -3.949 -3.987 -15.811 1.00 93.06 157 GLN A CA 1
ATOM 1233 C C . GLN A 1 157 ? -4.166 -2.605 -15.181 1.00 93.06 157 GLN A C 1
ATOM 1235 O O . GLN A 1 157 ? -3.385 -1.681 -15.413 1.00 93.06 157 GLN A O 1
ATOM 1240 N N . THR A 1 158 ? -5.175 -2.477 -14.316 1.00 93.12 158 THR A N 1
ATOM 1241 C CA . THR A 1 158 ? -5.479 -1.229 -13.608 1.00 93.12 158 THR A CA 1
ATOM 1242 C C . THR A 1 158 ? -4.278 -0.726 -12.802 1.00 93.12 158 THR A C 1
ATOM 1244 O O . THR A 1 158 ? -3.953 0.460 -12.840 1.00 93.12 158 THR A O 1
ATOM 1247 N N . TYR A 1 159 ? -3.571 -1.623 -12.110 1.00 95.19 159 TYR A N 1
ATOM 1248 C CA . TYR A 1 159 ? -2.425 -1.266 -11.266 1.00 95.19 159 TYR A CA 1
ATOM 1249 C C . TYR A 1 159 ? -1.167 -0.956 -12.076 1.00 95.19 159 TYR A C 1
ATOM 1251 O O . TYR A 1 159 ? -0.396 -0.079 -11.686 1.00 95.19 159 TYR A O 1
ATOM 1259 N N . ILE A 1 160 ? -0.985 -1.609 -13.228 1.00 95.00 160 ILE A N 1
ATOM 1260 C CA . ILE A 1 160 ? 0.086 -1.273 -14.177 1.00 95.00 160 ILE A CA 1
ATOM 1261 C C . ILE A 1 160 ? -0.033 0.189 -14.607 1.00 95.00 160 ILE A C 1
ATOM 1263 O O . ILE A 1 160 ? 0.971 0.897 -14.614 1.00 95.00 160 ILE A O 1
ATOM 1267 N N . ARG A 1 161 ? -1.251 0.665 -14.896 1.00 92.69 161 ARG A N 1
ATOM 1268 C CA . ARG A 1 161 ? -1.499 2.069 -15.255 1.00 92.69 161 ARG A CA 1
ATOM 1269 C C . ARG A 1 161 ? -1.080 3.025 -14.137 1.00 92.69 161 ARG A C 1
ATOM 1271 O O . ARG A 1 161 ? -0.316 3.954 -14.387 1.00 92.69 161 ARG A O 1
ATOM 1278 N N . PHE A 1 162 ? -1.521 2.764 -12.903 1.00 94.19 162 PHE A N 1
ATOM 1279 C CA . PHE A 1 162 ? -1.139 3.565 -11.733 1.00 94.19 162 PHE A CA 1
ATOM 1280 C C . PHE A 1 162 ? 0.384 3.637 -11.548 1.00 94.19 162 PHE A C 1
ATOM 1282 O O . PHE A 1 162 ? 0.924 4.706 -11.269 1.00 94.19 162 PHE A O 1
ATOM 1289 N N . ILE A 1 163 ? 1.087 2.517 -11.738 1.00 95.44 163 ILE A N 1
ATOM 1290 C CA . ILE A 1 163 ? 2.549 2.442 -11.617 1.00 95.44 163 ILE A CA 1
ATOM 1291 C C . ILE A 1 163 ? 3.240 3.182 -12.770 1.00 95.44 163 ILE A C 1
ATOM 1293 O O . ILE A 1 163 ? 4.151 3.973 -12.530 1.00 95.44 163 ILE A O 1
ATOM 1297 N N . PHE A 1 164 ? 2.814 2.954 -14.015 1.00 94.25 164 PHE A N 1
ATOM 1298 C CA . PHE A 1 164 ? 3.434 3.554 -15.197 1.00 94.25 164 PHE A CA 1
ATOM 1299 C C . PHE A 1 164 ? 3.307 5.081 -15.197 1.00 94.25 164 PHE A C 1
ATOM 1301 O O . PHE A 1 164 ? 4.270 5.774 -15.518 1.00 94.25 164 PHE A O 1
ATOM 1308 N N . ASN A 1 165 ? 2.174 5.620 -14.742 1.00 92.50 165 ASN A N 1
ATOM 1309 C CA . ASN A 1 165 ? 1.982 7.066 -14.623 1.00 92.50 165 ASN A CA 1
ATOM 1310 C C . ASN A 1 165 ? 3.033 7.735 -13.717 1.00 92.50 165 ASN A C 1
ATOM 1312 O O . ASN A 1 165 ? 3.412 8.880 -13.961 1.00 92.50 165 ASN A O 1
ATOM 1316 N N . ARG A 1 166 ? 3.570 7.024 -12.713 1.00 93.81 166 ARG A N 1
ATOM 1317 C CA . ARG A 1 166 ? 4.639 7.555 -11.850 1.00 93.81 166 ARG A CA 1
ATOM 1318 C C . ARG A 1 166 ? 5.981 7.677 -12.578 1.00 93.81 166 ARG A C 1
ATOM 1320 O O . ARG A 1 166 ? 6.791 8.512 -12.198 1.00 93.81 166 ARG A O 1
ATOM 1327 N N . ILE A 1 167 ? 6.220 6.918 -13.649 1.00 89.25 167 ILE A N 1
ATOM 1328 C CA . ILE A 1 167 ? 7.480 6.986 -14.407 1.00 89.25 167 ILE A CA 1
ATOM 1329 C C . ILE A 1 167 ? 7.667 8.361 -15.059 1.00 89.25 167 ILE A C 1
ATOM 1331 O O . ILE A 1 167 ? 8.781 8.846 -15.120 1.00 89.25 167 ILE A O 1
ATOM 1335 N N . ASN A 1 168 ? 6.616 9.055 -15.485 1.00 81.44 168 ASN A N 1
ATOM 1336 C CA . ASN A 1 168 ? 6.802 10.374 -16.110 1.00 81.44 168 ASN A CA 1
ATOM 1337 C C . ASN A 1 168 ? 6.738 11.538 -15.113 1.00 81.44 168 ASN A C 1
ATOM 1339 O O . ASN A 1 168 ? 7.234 12.624 -15.401 1.00 81.44 168 ASN A O 1
ATOM 1343 N N . LEU A 1 169 ? 6.105 11.326 -13.958 1.00 85.12 169 LEU A N 1
ATOM 1344 C CA . LEU A 1 169 ? 5.717 12.402 -13.043 1.00 85.12 169 LEU A CA 1
ATOM 1345 C C . LEU A 1 169 ? 6.618 12.511 -11.808 1.00 85.12 169 LEU A C 1
ATOM 1347 O O . LEU A 1 169 ? 6.608 13.541 -11.141 1.00 85.12 169 LEU A O 1
ATOM 1351 N N . GLU A 1 170 ? 7.399 11.473 -11.500 1.00 92.31 170 GLU A N 1
ATOM 1352 C CA . GLU A 1 170 ? 8.095 11.362 -10.218 1.00 92.31 170 GLU A CA 1
ATOM 1353 C C . GLU A 1 170 ? 9.618 11.414 -10.313 1.00 92.31 170 GLU A C 1
ATOM 1355 O O . GLU A 1 170 ? 10.232 11.378 -11.380 1.00 92.31 170 GLU A O 1
ATOM 1360 N N . ARG A 1 171 ? 10.261 11.491 -9.145 1.00 93.62 171 ARG A N 1
ATOM 1361 C CA . ARG A 1 171 ? 11.724 11.502 -8.997 1.00 93.62 171 ARG A CA 1
ATOM 1362 C C . ARG A 1 171 ? 12.333 10.133 -9.319 1.00 93.62 171 ARG A C 1
ATOM 1364 O O . ARG A 1 171 ? 11.703 9.104 -9.089 1.00 93.62 171 ARG A O 1
ATOM 1371 N N . ALA A 1 172 ? 13.601 10.120 -9.738 1.00 95.00 172 ALA A N 1
ATOM 1372 C CA . ALA A 1 172 ? 14.322 8.924 -10.196 1.00 95.00 172 ALA A CA 1
ATOM 1373 C C . ALA A 1 172 ? 14.147 7.682 -9.301 1.00 95.00 172 ALA A C 1
ATOM 1375 O O . ALA A 1 172 ? 13.826 6.611 -9.799 1.00 95.00 172 ALA A O 1
ATOM 1376 N N . VAL A 1 173 ? 14.247 7.829 -7.974 1.00 95.44 173 VAL A N 1
ATOM 1377 C CA . VAL A 1 173 ? 14.094 6.709 -7.020 1.00 95.44 173 VAL A CA 1
ATOM 1378 C C . VAL A 1 173 ? 12.720 6.026 -7.126 1.00 95.44 173 VAL A C 1
ATOM 1380 O O . VAL A 1 173 ? 12.623 4.803 -7.030 1.00 95.44 173 VAL A O 1
ATOM 1383 N N . ILE A 1 174 ? 11.655 6.803 -7.338 1.00 96.44 174 ILE A N 1
ATOM 1384 C CA . ILE A 1 174 ? 10.288 6.291 -7.498 1.00 96.44 174 ILE A CA 1
ATOM 1385 C C . ILE A 1 174 ? 10.128 5.670 -8.886 1.00 96.44 174 ILE A C 1
ATOM 1387 O O . ILE A 1 174 ? 9.615 4.558 -8.995 1.00 96.44 174 ILE A O 1
ATOM 1391 N N . ARG A 1 175 ? 10.624 6.341 -9.934 1.00 96.69 175 ARG A N 1
ATOM 1392 C CA . ARG A 1 175 ? 10.601 5.816 -11.309 1.00 96.69 175 ARG A CA 1
ATOM 1393 C C . ARG A 1 175 ? 11.297 4.465 -11.406 1.00 96.69 175 ARG A C 1
ATOM 1395 O O . ARG A 1 175 ? 10.761 3.524 -11.980 1.00 96.69 175 ARG A O 1
ATOM 1402 N N . ALA A 1 176 ? 12.450 4.331 -10.766 1.00 96.69 176 ALA A N 1
ATOM 1403 C CA . ALA A 1 176 ? 13.189 3.087 -10.756 1.00 96.69 176 ALA A CA 1
ATOM 1404 C C . ALA A 1 176 ? 12.449 1.975 -9.994 1.00 96.69 176 ALA A C 1
ATOM 1406 O O . ALA A 1 176 ? 12.523 0.806 -10.381 1.00 96.69 176 ALA A O 1
ATOM 1407 N N . ALA A 1 177 ? 11.740 2.305 -8.908 1.00 97.38 177 ALA A N 1
ATOM 1408 C CA . ALA A 1 177 ? 10.867 1.349 -8.225 1.00 97.38 177 ALA A CA 1
ATOM 1409 C C . ALA A 1 177 ? 9.692 0.928 -9.123 1.00 97.38 177 ALA A C 1
ATOM 1411 O O . ALA A 1 177 ? 9.369 -0.257 -9.185 1.00 97.38 177 ALA A O 1
ATOM 1412 N N . ALA A 1 178 ? 9.106 1.867 -9.872 1.00 97.62 178 ALA A N 1
ATOM 1413 C CA . ALA A 1 178 ? 8.044 1.589 -10.833 1.00 97.62 178 ALA A CA 1
ATOM 1414 C C . ALA A 1 178 ? 8.516 0.658 -11.962 1.00 97.62 178 ALA A C 1
ATOM 1416 O O . ALA A 1 178 ? 7.821 -0.303 -12.276 1.00 97.62 178 ALA A O 1
ATOM 1417 N N . VAL A 1 179 ? 9.725 0.856 -12.499 1.00 97.81 179 VAL A N 1
ATOM 1418 C CA . VAL A 1 179 ? 10.346 -0.053 -13.483 1.00 97.81 179 VAL A CA 1
ATOM 1419 C C . VAL A 1 179 ? 10.474 -1.480 -12.931 1.00 97.81 179 VAL A C 1
ATOM 1421 O O . VAL A 1 179 ? 10.054 -2.432 -13.589 1.00 97.81 179 VAL A O 1
ATOM 1424 N N . SER A 1 180 ? 10.985 -1.643 -11.703 1.00 97.62 180 SER A N 1
ATOM 1425 C CA . SER A 1 180 ? 11.037 -2.958 -11.041 1.00 97.62 180 SER A CA 1
ATOM 1426 C C . SER A 1 180 ? 9.652 -3.568 -10.841 1.00 97.62 180 SER A C 1
ATOM 1428 O O . SER A 1 180 ? 9.472 -4.770 -11.033 1.00 97.62 180 SER A O 1
ATOM 1430 N N . ALA A 1 181 ? 8.666 -2.753 -10.465 1.00 97.88 181 ALA A N 1
ATOM 1431 C CA . ALA A 1 181 ? 7.305 -3.221 -10.274 1.00 97.88 181 ALA A CA 1
ATOM 1432 C C . ALA A 1 181 ? 6.693 -3.708 -11.592 1.00 97.88 181 ALA A C 1
ATOM 1434 O O . ALA A 1 181 ? 6.166 -4.814 -11.631 1.00 97.88 181 ALA A O 1
ATOM 1435 N N . LEU A 1 182 ? 6.837 -2.958 -12.688 1.00 97.44 182 LEU A N 1
ATOM 1436 C CA . LEU A 1 182 ? 6.389 -3.387 -14.016 1.00 97.44 182 LEU A CA 1
ATOM 1437 C C . LEU A 1 182 ? 7.002 -4.736 -14.409 1.00 97.44 182 LEU A C 1
ATOM 1439 O O . LEU A 1 182 ? 6.278 -5.645 -14.811 1.00 97.44 182 LEU A O 1
ATOM 1443 N N . ALA A 1 183 ? 8.309 -4.915 -14.213 1.00 96.81 183 ALA A N 1
ATOM 1444 C CA . ALA A 1 183 ? 8.964 -6.193 -14.481 1.00 96.81 183 ALA A CA 1
ATOM 1445 C C . ALA A 1 183 ? 8.387 -7.349 -13.636 1.00 96.81 183 ALA A C 1
ATOM 1447 O O . ALA A 1 183 ? 8.191 -8.453 -14.147 1.00 96.81 183 ALA A O 1
ATOM 1448 N N . ALA A 1 184 ? 8.043 -7.100 -12.369 1.00 96.81 184 ALA A N 1
ATOM 1449 C CA . ALA A 1 184 ? 7.377 -8.092 -11.525 1.00 96.81 184 ALA A CA 1
ATOM 1450 C C . ALA A 1 184 ? 5.978 -8.469 -12.051 1.00 96.81 184 ALA A C 1
ATOM 1452 O O . ALA A 1 184 ? 5.626 -9.650 -12.050 1.00 96.81 184 ALA A O 1
ATOM 1453 N N . PHE A 1 185 ? 5.207 -7.504 -12.569 1.00 97.06 185 PHE A N 1
ATOM 1454 C CA . PHE A 1 185 ? 3.934 -7.786 -13.245 1.00 97.06 185 PHE A CA 1
ATOM 1455 C C . PHE A 1 185 ? 4.125 -8.620 -14.516 1.00 97.06 185 PHE A C 1
ATOM 1457 O O . PHE A 1 185 ? 3.355 -9.551 -14.737 1.00 97.06 185 PHE A O 1
ATOM 1464 N N . ALA A 1 186 ? 5.168 -8.354 -15.308 1.00 95.50 186 ALA A N 1
ATOM 1465 C CA . ALA A 1 186 ? 5.469 -9.132 -16.512 1.00 95.50 186 ALA A CA 1
ATOM 1466 C C . ALA A 1 186 ? 5.789 -10.599 -16.195 1.00 95.50 186 ALA A C 1
ATOM 1468 O O . ALA A 1 186 ? 5.445 -11.493 -16.966 1.00 95.50 186 ALA A O 1
ATOM 1469 N N . ASN A 1 187 ? 6.421 -10.850 -15.047 1.00 93.81 187 ASN A N 1
ATOM 1470 C CA . ASN A 1 187 ? 6.671 -12.200 -14.552 1.00 93.81 187 ASN A CA 1
ATOM 1471 C C . ASN A 1 187 ? 5.415 -12.852 -13.943 1.00 93.81 187 ASN A C 1
ATOM 1473 O O . ASN A 1 187 ? 5.227 -14.058 -14.058 1.00 93.81 187 ASN A O 1
ATOM 1477 N N . GLY A 1 188 ? 4.562 -12.072 -13.273 1.00 92.25 188 GLY A N 1
ATOM 1478 C CA . GLY A 1 188 ? 3.369 -12.579 -12.592 1.00 92.25 188 GLY A CA 1
ATOM 1479 C C . GLY A 1 188 ? 2.155 -12.810 -13.498 1.00 92.25 188 GLY A C 1
ATOM 1480 O O . GLY A 1 188 ? 1.300 -13.621 -13.151 1.00 92.25 188 GLY A O 1
ATOM 1481 N N . VAL A 1 189 ? 2.068 -12.120 -14.640 1.00 93.50 189 VAL A N 1
ATOM 1482 C CA . VAL A 1 189 ? 0.915 -12.168 -15.554 1.00 93.50 189 VAL A CA 1
ATOM 1483 C C . VAL A 1 189 ? 1.396 -12.344 -16.996 1.00 93.50 189 VAL A C 1
ATOM 1485 O O . VAL A 1 189 ? 1.696 -11.371 -17.687 1.00 93.50 189 VAL A O 1
ATOM 1488 N N . ALA A 1 190 ? 1.445 -13.595 -17.465 1.00 90.12 190 ALA A N 1
ATOM 1489 C CA . ALA A 1 190 ? 2.007 -13.946 -18.774 1.00 90.12 190 ALA A CA 1
ATOM 1490 C C . ALA A 1 190 ? 1.373 -13.169 -19.945 1.00 90.12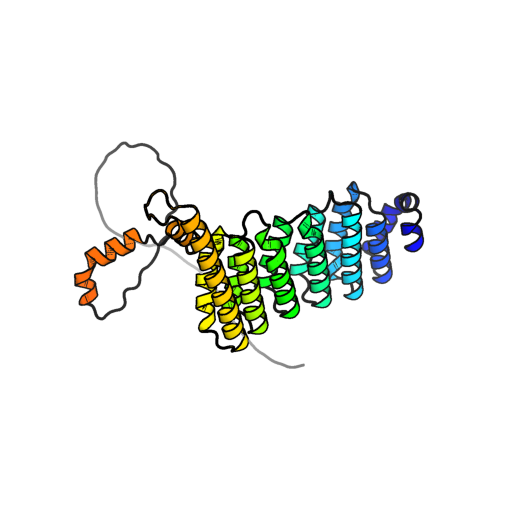 190 ALA A C 1
ATOM 1492 O O . ALA A 1 190 ? 2.102 -12.658 -20.791 1.00 90.12 190 ALA A O 1
ATOM 1493 N N . GLY A 1 191 ? 0.044 -12.997 -19.945 1.00 90.69 191 GLY A N 1
ATOM 1494 C CA . GLY A 1 191 ? -0.673 -12.268 -21.003 1.00 90.69 191 GLY A CA 1
ATOM 1495 C C . GLY A 1 191 ? -0.308 -10.782 -21.111 1.00 90.69 191 GLY A C 1
ATOM 1496 O O . GLY A 1 191 ? -0.432 -10.191 -22.172 1.00 90.69 191 GLY A O 1
ATOM 1497 N N . LEU A 1 192 ? 0.222 -10.165 -20.049 1.00 93.06 192 LEU A N 1
ATOM 1498 C CA . LEU A 1 192 ? 0.590 -8.741 -20.061 1.00 93.06 192 LEU A CA 1
ATOM 1499 C C . LEU A 1 192 ? 2.071 -8.506 -20.373 1.00 93.06 192 LEU A C 1
ATOM 1501 O O . LEU A 1 192 ? 2.511 -7.359 -20.462 1.00 93.06 192 LEU A O 1
ATOM 1505 N N . LYS A 1 193 ? 2.859 -9.574 -20.544 1.00 94.00 193 LYS A N 1
ATOM 1506 C CA . LYS A 1 193 ? 4.317 -9.494 -20.675 1.00 94.00 193 LYS A CA 1
ATOM 1507 C C . LYS A 1 193 ? 4.755 -8.648 -21.874 1.00 94.00 193 LYS A C 1
ATOM 1509 O O . LYS A 1 193 ? 5.628 -7.795 -21.719 1.00 94.00 193 LYS A O 1
ATOM 1514 N N . ARG A 1 194 ? 4.135 -8.831 -23.047 1.00 92.94 194 ARG A N 1
ATOM 1515 C CA . ARG A 1 194 ? 4.442 -8.052 -24.265 1.00 92.94 194 ARG A CA 1
ATOM 1516 C C . ARG A 1 194 ? 4.092 -6.570 -24.098 1.00 92.94 194 ARG A C 1
ATOM 1518 O O . ARG A 1 194 ? 4.917 -5.709 -24.403 1.00 92.94 194 ARG A O 1
ATOM 1525 N N . SER A 1 195 ? 2.919 -6.273 -23.541 1.00 93.81 195 SER A N 1
ATOM 1526 C CA . SER A 1 195 ? 2.478 -4.901 -23.259 1.00 93.81 195 SER A CA 1
ATOM 1527 C C . SER A 1 195 ? 3.429 -4.195 -22.292 1.00 93.81 195 SER A C 1
ATOM 1529 O O . SER A 1 195 ? 3.860 -3.071 -22.545 1.00 93.81 195 SER A O 1
ATOM 1531 N N . ILE A 1 196 ? 3.846 -4.876 -21.223 1.00 95.19 196 ILE A N 1
ATOM 1532 C CA . ILE A 1 196 ? 4.804 -4.330 -20.256 1.00 95.19 196 ILE A CA 1
ATOM 1533 C C . ILE A 1 196 ? 6.189 -4.140 -20.879 1.00 95.19 196 ILE A C 1
ATOM 1535 O O . ILE A 1 196 ? 6.831 -3.122 -20.626 1.00 95.19 196 ILE A O 1
ATOM 1539 N N . LEU A 1 197 ? 6.650 -5.069 -21.720 1.00 95.44 197 LEU A N 1
ATOM 1540 C CA . LEU A 1 197 ? 7.918 -4.925 -22.435 1.00 95.44 197 LEU A CA 1
ATOM 1541 C C . LEU A 1 197 ? 7.943 -3.637 -23.272 1.00 95.44 197 LEU A C 1
ATOM 1543 O O . LEU A 1 197 ? 8.947 -2.925 -23.282 1.00 95.44 197 LEU A O 1
ATOM 1547 N N . HIS A 1 198 ? 6.831 -3.302 -23.932 1.00 93.62 198 HIS A N 1
ATOM 1548 C CA . HIS A 1 198 ? 6.703 -2.039 -24.657 1.00 93.62 198 HIS A CA 1
ATOM 1549 C C . HIS A 1 198 ? 6.796 -0.818 -23.725 1.00 93.62 198 HIS A C 1
ATOM 1551 O O . HIS A 1 198 ? 7.466 0.157 -24.065 1.00 93.62 198 HIS A O 1
ATOM 1557 N N . LEU A 1 199 ? 6.181 -0.868 -22.538 1.00 94.12 199 LEU A N 1
ATOM 1558 C CA . LEU A 1 199 ? 6.293 0.206 -21.541 1.00 94.12 199 LEU A CA 1
ATOM 1559 C C . LEU A 1 199 ? 7.728 0.379 -21.039 1.00 94.12 199 LEU A C 1
ATOM 1561 O O . LEU A 1 199 ? 8.217 1.503 -20.980 1.00 94.12 199 LEU A O 1
ATOM 1565 N N . LEU A 1 200 ? 8.420 -0.721 -20.729 1.00 95.50 200 LEU A N 1
ATOM 1566 C CA . LEU A 1 200 ? 9.806 -0.691 -20.258 1.00 95.50 200 LEU A CA 1
ATOM 1567 C C . LEU A 1 200 ? 10.754 -0.099 -21.305 1.00 95.50 200 LEU A C 1
ATOM 1569 O O . LEU A 1 200 ? 11.663 0.645 -20.950 1.00 95.50 200 LEU A O 1
ATOM 1573 N N . LYS A 1 201 ? 10.526 -0.372 -22.598 1.00 95.62 201 LYS A N 1
ATOM 1574 C CA . LYS A 1 201 ? 11.325 0.214 -23.687 1.00 95.62 201 LYS A CA 1
ATOM 1575 C C . LYS A 1 201 ? 11.258 1.743 -23.708 1.00 95.62 201 LYS A C 1
ATOM 1577 O O . LYS A 1 201 ? 12.259 2.368 -24.035 1.00 95.62 201 LYS A O 1
ATOM 1582 N N . LYS A 1 202 ? 10.143 2.351 -23.286 1.00 93.06 202 LYS A N 1
ATOM 1583 C CA . LYS A 1 202 ? 10.027 3.816 -23.149 1.00 93.06 202 LYS A CA 1
ATOM 1584 C C . LYS A 1 202 ? 10.908 4.379 -22.029 1.00 93.06 202 LYS A C 1
ATOM 1586 O O . LYS A 1 202 ? 11.282 5.543 -22.078 1.00 93.06 202 LYS A O 1
ATOM 1591 N N . CYS A 1 203 ? 11.268 3.565 -21.036 1.00 94.38 203 CYS A N 1
ATOM 1592 C CA . CYS A 1 203 ? 12.142 3.970 -19.933 1.00 94.38 203 CYS A CA 1
ATOM 1593 C C . CYS A 1 203 ? 13.632 3.999 -20.317 1.00 94.38 203 CYS A C 1
ATOM 1595 O O . CYS A 1 203 ? 14.452 4.437 -19.515 1.00 94.38 203 CYS A O 1
ATOM 1597 N N . LEU A 1 204 ? 14.002 3.543 -21.521 1.00 94.75 204 LEU A N 1
ATOM 1598 C CA . LEU A 1 204 ? 15.386 3.600 -22.009 1.00 94.75 204 LEU A CA 1
ATOM 1599 C C . LEU A 1 204 ? 15.853 5.025 -22.322 1.00 94.75 204 LEU A C 1
ATOM 1601 O O . LEU A 1 204 ? 17.055 5.255 -22.366 1.00 94.75 204 LEU A O 1
ATOM 1605 N N . ASP A 1 205 ? 14.928 5.969 -22.488 1.00 92.31 205 ASP A N 1
ATOM 1606 C CA . ASP A 1 205 ? 15.230 7.383 -22.729 1.00 92.31 205 ASP A CA 1
ATOM 1607 C C . ASP A 1 205 ? 15.155 8.231 -21.439 1.00 92.31 205 ASP A C 1
ATOM 1609 O O . ASP A 1 205 ? 15.173 9.461 -21.496 1.00 92.31 205 ASP A O 1
ATOM 1613 N N . ASP A 1 206 ? 15.056 7.602 -20.257 1.00 95.62 206 ASP A N 1
ATOM 1614 C CA . ASP A 1 206 ? 14.983 8.316 -18.973 1.00 95.62 206 ASP A CA 1
ATOM 1615 C C . ASP A 1 206 ? 16.266 9.126 -18.704 1.00 95.62 206 ASP A C 1
ATOM 1617 O O . ASP A 1 206 ? 17.372 8.691 -19.013 1.00 95.62 206 ASP A O 1
ATOM 1621 N N . GLY A 1 207 ? 16.151 10.310 -18.100 1.00 93.81 207 GLY A N 1
ATOM 1622 C CA . GLY A 1 207 ? 17.313 11.152 -17.791 1.00 93.81 207 GLY A CA 1
ATOM 1623 C C . GLY A 1 207 ? 18.250 10.575 -16.721 1.00 93.81 207 GLY A C 1
ATOM 1624 O O . GLY A 1 207 ? 19.412 10.969 -16.662 1.00 93.81 207 GLY A O 1
ATOM 1625 N N . ASP A 1 208 ? 17.773 9.647 -15.891 1.00 96.75 208 ASP A N 1
ATOM 1626 C CA . ASP A 1 208 ? 18.545 9.041 -14.807 1.00 96.75 208 ASP A CA 1
ATOM 1627 C C . ASP A 1 208 ? 19.156 7.692 -15.218 1.00 96.75 208 ASP A C 1
ATOM 1629 O O . ASP A 1 208 ? 18.463 6.797 -15.709 1.00 96.75 208 ASP A O 1
ATOM 1633 N N . ASP A 1 209 ? 20.467 7.550 -15.010 1.00 96.81 209 ASP A N 1
ATOM 1634 C CA . ASP A 1 209 ? 21.236 6.363 -15.401 1.00 96.81 209 ASP A CA 1
ATOM 1635 C C . ASP A 1 209 ? 20.701 5.092 -14.729 1.00 96.81 209 ASP A C 1
ATOM 1637 O O . ASP A 1 209 ? 20.585 4.050 -15.372 1.00 96.81 209 ASP A O 1
ATOM 1641 N N . GLU A 1 210 ? 20.303 5.187 -13.458 1.00 96.25 210 GLU A N 1
ATOM 1642 C CA . GLU A 1 210 ? 19.831 4.052 -12.669 1.00 96.25 210 GLU A CA 1
ATOM 1643 C C . GLU A 1 210 ? 18.506 3.512 -13.223 1.00 96.25 210 GLU A C 1
ATOM 1645 O O . GLU A 1 210 ? 18.335 2.301 -13.378 1.00 96.25 210 GLU A O 1
ATOM 1650 N N . VAL A 1 211 ? 17.587 4.408 -13.604 1.00 96.88 211 VAL A N 1
ATOM 1651 C CA . VAL A 1 211 ? 16.305 4.031 -14.217 1.00 96.88 211 VAL A CA 1
ATOM 1652 C C . VAL A 1 211 ? 16.528 3.342 -15.566 1.00 96.88 211 VAL A C 1
ATOM 1654 O O . VAL A 1 211 ? 15.947 2.278 -15.808 1.00 96.88 211 VAL A O 1
ATOM 1657 N N . ARG A 1 212 ? 17.388 3.909 -16.426 1.00 97.06 212 ARG A N 1
ATOM 1658 C CA . ARG A 1 212 ? 17.682 3.352 -17.758 1.00 97.06 212 ARG A CA 1
ATOM 1659 C C . ARG A 1 212 ? 18.336 1.978 -17.678 1.00 97.06 212 ARG A C 1
ATOM 1661 O O . ARG A 1 212 ? 17.902 1.049 -18.360 1.00 97.06 212 ARG A O 1
ATOM 1668 N N . GLU A 1 213 ? 19.367 1.835 -16.847 1.00 97.50 213 GLU A N 1
ATOM 1669 C CA . GLU A 1 213 ? 20.100 0.575 -16.687 1.00 97.50 213 GLU A CA 1
ATOM 1670 C C . GLU A 1 213 ? 19.194 -0.528 -16.137 1.00 97.50 213 GLU A C 1
ATOM 1672 O O . GLU A 1 213 ? 19.206 -1.662 -16.625 1.00 97.50 213 GLU A O 1
ATOM 1677 N N . ARG A 1 214 ? 18.344 -0.184 -15.168 1.00 97.62 214 ARG A N 1
ATOM 1678 C CA . ARG A 1 214 ? 17.360 -1.104 -14.604 1.00 97.62 214 ARG A CA 1
ATOM 1679 C C . ARG A 1 214 ? 16.305 -1.523 -15.627 1.00 97.62 214 ARG A C 1
ATOM 1681 O O . ARG A 1 214 ? 15.963 -2.704 -15.690 1.00 97.62 214 ARG A O 1
ATOM 1688 N N . ALA A 1 215 ? 15.809 -0.592 -16.442 1.00 97.56 215 ALA A N 1
ATOM 1689 C CA . ALA A 1 215 ? 14.876 -0.907 -17.520 1.00 97.56 215 ALA A CA 1
ATOM 1690 C C . ALA A 1 215 ? 15.517 -1.854 -18.541 1.00 97.56 215 ALA A C 1
ATOM 1692 O O . ALA A 1 215 ? 14.937 -2.892 -18.860 1.00 97.56 215 ALA A O 1
ATOM 1693 N N . TYR A 1 216 ? 16.740 -1.549 -18.983 1.00 97.81 216 TYR A N 1
ATOM 1694 C CA . TYR A 1 216 ? 17.499 -2.398 -19.899 1.00 97.81 216 TYR A CA 1
ATOM 1695 C C . TYR A 1 216 ? 17.689 -3.817 -19.347 1.00 97.81 216 TYR A C 1
ATOM 1697 O O . TYR A 1 216 ? 17.420 -4.794 -20.047 1.00 97.81 216 TYR A O 1
ATOM 1705 N N . PHE A 1 217 ? 18.082 -3.943 -18.076 1.00 97.62 217 PHE A N 1
ATOM 1706 C CA . PHE A 1 217 ? 18.245 -5.238 -17.416 1.00 97.62 217 PHE A CA 1
ATOM 1707 C C . PHE A 1 217 ? 16.967 -6.090 -17.479 1.00 97.62 217 PHE A C 1
ATOM 1709 O O . PHE A 1 217 ? 17.021 -7.254 -17.884 1.00 97.62 217 PHE A O 1
ATOM 1716 N N . TYR A 1 218 ? 15.812 -5.518 -17.122 1.00 97.69 218 TYR A N 1
ATOM 1717 C CA . TYR A 1 218 ? 14.550 -6.260 -17.146 1.00 97.69 218 TYR A CA 1
ATOM 1718 C C . TYR A 1 218 ? 14.045 -6.551 -18.560 1.00 97.69 218 TYR A C 1
ATOM 1720 O O . TYR A 1 218 ? 13.493 -7.625 -18.779 1.00 97.69 218 TYR A O 1
ATOM 1728 N N . ILE A 1 219 ? 14.263 -5.651 -19.524 1.00 97.00 219 ILE A N 1
ATOM 1729 C CA . ILE A 1 219 ? 13.941 -5.888 -20.940 1.00 97.00 219 ILE A CA 1
ATOM 1730 C C . ILE A 1 219 ? 14.665 -7.138 -21.438 1.00 97.00 219 ILE A C 1
ATOM 1732 O O . ILE A 1 219 ? 14.016 -8.044 -21.953 1.00 97.00 219 ILE A O 1
ATOM 1736 N N . VAL A 1 220 ? 15.980 -7.224 -21.218 1.00 96.75 220 VAL A N 1
ATOM 1737 C CA . VAL A 1 220 ? 16.788 -8.376 -21.648 1.00 96.75 220 VAL A CA 1
ATOM 1738 C C . VAL A 1 220 ? 16.301 -9.672 -20.996 1.00 96.75 220 VAL A C 1
ATOM 1740 O O . VAL A 1 220 ? 16.212 -10.703 -21.662 1.00 96.75 220 VAL A O 1
ATOM 1743 N N . LEU A 1 221 ? 15.959 -9.632 -19.703 1.00 94.94 221 LEU A N 1
ATOM 1744 C CA . LEU A 1 221 ? 15.432 -10.793 -18.984 1.00 94.94 221 LEU A CA 1
ATOM 1745 C C . LEU A 1 221 ? 14.094 -11.268 -19.576 1.00 94.94 221 LEU A C 1
ATOM 1747 O O . LEU A 1 221 ? 13.919 -12.458 -19.826 1.00 94.94 221 LEU A O 1
ATOM 1751 N N . ILE A 1 222 ? 13.167 -10.336 -19.810 1.00 93.56 222 ILE A N 1
ATOM 1752 C CA . ILE A 1 222 ? 11.826 -10.625 -20.329 1.00 93.56 222 ILE A CA 1
ATOM 1753 C C . ILE A 1 222 ? 11.892 -11.115 -21.780 1.00 93.56 222 ILE A C 1
ATOM 1755 O O . ILE A 1 222 ? 11.192 -12.060 -22.132 1.00 93.56 222 ILE A O 1
ATOM 1759 N N . GLU A 1 223 ? 12.728 -10.506 -22.623 1.00 93.75 223 GLU A N 1
ATOM 1760 C CA . GLU A 1 223 ? 12.911 -10.928 -24.017 1.00 93.75 223 GLU A CA 1
ATOM 1761 C C . GLU A 1 223 ? 13.496 -12.334 -24.111 1.00 93.75 223 GLU A C 1
ATOM 1763 O O . GLU A 1 223 ? 13.037 -13.130 -24.928 1.00 93.75 223 GLU A O 1
ATOM 1768 N N . LYS A 1 224 ? 14.461 -12.665 -23.246 1.00 91.69 224 LYS A N 1
ATOM 1769 C CA . LYS A 1 224 ? 15.006 -14.020 -23.175 1.00 91.69 224 LYS A CA 1
ATOM 1770 C C . LYS A 1 224 ? 13.934 -15.038 -22.783 1.00 91.69 224 LYS A C 1
ATOM 1772 O O . LYS A 1 224 ? 13.814 -16.070 -23.428 1.00 91.69 224 LYS A O 1
ATOM 1777 N N . ASP A 1 225 ? 13.132 -14.730 -21.771 1.00 89.19 225 ASP A N 1
ATOM 1778 C CA . ASP A 1 225 ? 12.059 -15.613 -21.307 1.00 89.19 225 ASP A CA 1
ATOM 1779 C C . ASP A 1 225 ? 10.942 -15.789 -22.363 1.00 89.19 225 ASP A C 1
ATOM 1781 O O . ASP A 1 225 ? 10.374 -16.869 -22.525 1.00 89.19 225 ASP A O 1
ATOM 1785 N N . LEU A 1 226 ? 10.663 -14.750 -23.161 1.00 87.44 226 LEU A N 1
ATOM 1786 C CA . LEU A 1 226 ? 9.789 -14.854 -24.338 1.00 87.44 226 LEU A CA 1
ATOM 1787 C C . LEU A 1 226 ? 10.392 -15.735 -25.440 1.00 87.44 226 LEU A C 1
ATOM 1789 O O . LEU A 1 226 ? 9.669 -16.484 -26.085 1.00 87.44 226 LEU A O 1
ATOM 1793 N N . GLN A 1 227 ? 11.701 -15.662 -25.673 1.00 85.12 227 GLN A N 1
ATOM 1794 C CA . GLN A 1 227 ? 12.368 -16.526 -26.650 1.00 85.12 227 GLN A CA 1
ATOM 1795 C C . GLN A 1 227 ? 12.377 -17.988 -26.197 1.00 85.12 227 GLN A C 1
ATOM 1797 O O . GLN A 1 227 ? 12.058 -18.865 -26.995 1.00 85.12 227 GLN A O 1
ATOM 1802 N N . ASP A 1 228 ? 12.689 -18.249 -24.926 1.00 79.31 228 ASP A N 1
ATOM 1803 C CA . ASP A 1 228 ? 12.704 -19.601 -24.362 1.00 79.31 228 ASP A CA 1
ATOM 1804 C C . ASP A 1 228 ? 11.298 -20.236 -24.420 1.00 79.31 228 ASP A C 1
ATOM 1806 O O . ASP A 1 228 ? 11.157 -21.385 -24.841 1.00 79.31 228 ASP A O 1
ATOM 1810 N N . SER A 1 229 ? 10.242 -19.469 -24.117 1.00 73.12 229 SER A N 1
ATOM 1811 C CA . SER A 1 229 ? 8.851 -19.941 -24.240 1.00 73.12 229 SER A CA 1
ATOM 1812 C C . SER A 1 229 ? 8.416 -20.203 -25.685 1.00 73.12 229 SER A C 1
ATOM 1814 O O . SER A 1 229 ? 7.769 -21.217 -25.933 1.00 73.12 229 SER A O 1
ATOM 1816 N N . VAL A 1 230 ? 8.820 -19.371 -26.655 1.00 65.88 230 VAL A N 1
ATOM 1817 C CA . VAL A 1 230 ? 8.555 -19.625 -28.086 1.00 65.88 230 VAL A CA 1
ATOM 1818 C C . VAL A 1 230 ? 9.275 -20.882 -28.568 1.00 65.88 230 VAL A C 1
ATOM 1820 O O . VAL A 1 230 ? 8.706 -21.647 -29.337 1.00 65.88 230 VAL A O 1
ATOM 1823 N N . VAL A 1 231 ? 10.500 -21.147 -28.107 1.00 62.19 231 VAL A N 1
ATOM 1824 C CA . VAL A 1 231 ? 11.224 -22.376 -28.469 1.00 62.19 231 VAL A CA 1
ATOM 1825 C C . VAL A 1 231 ? 10.522 -23.616 -27.898 1.00 62.19 231 VAL A C 1
ATOM 1827 O O . VAL A 1 231 ? 10.410 -24.620 -28.601 1.00 62.19 231 VAL A O 1
ATOM 1830 N N . GLU A 1 232 ? 10.002 -23.560 -26.667 1.00 60.38 232 GLU A N 1
ATOM 1831 C CA . GLU A 1 232 ? 9.186 -24.634 -26.075 1.00 60.38 232 GLU A CA 1
ATOM 1832 C C . GLU A 1 232 ? 7.837 -24.829 -26.799 1.00 60.38 232 GLU A C 1
ATOM 1834 O O . GLU A 1 232 ? 7.410 -25.967 -27.034 1.00 60.38 232 GLU A O 1
ATOM 1839 N N . GLU A 1 233 ? 7.188 -23.742 -27.225 1.00 57.06 233 GLU A N 1
ATOM 1840 C CA . GLU A 1 233 ? 5.977 -23.790 -28.051 1.00 57.06 233 GLU A CA 1
ATOM 1841 C C . GLU A 1 233 ? 6.265 -24.345 -29.452 1.00 57.06 233 GLU A C 1
ATOM 1843 O O . GLU A 1 233 ? 5.583 -25.260 -29.892 1.00 57.06 233 GLU A O 1
ATOM 1848 N N . GLU A 1 234 ? 7.329 -23.920 -30.134 1.00 52.81 234 GLU A N 1
ATOM 1849 C CA . GLU A 1 234 ? 7.735 -24.465 -31.439 1.00 52.81 234 GLU A CA 1
ATOM 1850 C C . GLU A 1 234 ? 8.172 -25.938 -31.362 1.00 52.81 234 GLU A C 1
ATOM 1852 O O . GLU A 1 234 ? 8.041 -26.688 -32.333 1.00 52.81 234 GLU A O 1
ATOM 1857 N N . LEU A 1 235 ? 8.684 -26.393 -30.215 1.00 54.19 235 LEU A N 1
ATOM 1858 C CA . LEU A 1 235 ? 8.971 -27.808 -29.961 1.00 54.19 235 LEU A CA 1
ATOM 1859 C C . LEU A 1 235 ? 7.691 -28.637 -29.764 1.00 54.19 235 LEU A C 1
ATOM 1861 O O . LEU A 1 235 ? 7.705 -29.833 -30.064 1.00 54.19 235 LEU A O 1
ATOM 1865 N N . SER A 1 236 ? 6.599 -28.021 -29.302 1.00 53.31 236 SER A N 1
ATOM 1866 C CA . SER A 1 236 ? 5.300 -28.675 -29.081 1.00 53.31 236 SER A CA 1
ATOM 1867 C C . SER A 1 236 ? 4.308 -28.509 -30.245 1.00 53.31 236 SER A C 1
ATOM 1869 O O . SER A 1 236 ? 3.473 -29.388 -30.452 1.00 53.31 236 SER A O 1
ATOM 1871 N N . LEU A 1 237 ? 4.453 -27.460 -31.060 1.00 46.66 237 LEU A N 1
ATOM 1872 C CA . LEU A 1 237 ? 3.578 -27.072 -32.175 1.00 46.66 237 LEU A CA 1
ATOM 1873 C C . LEU A 1 237 ? 4.147 -27.411 -33.559 1.00 46.66 237 LEU A C 1
ATOM 1875 O O . LEU A 1 237 ? 3.695 -26.882 -34.572 1.00 46.66 237 LEU A O 1
ATOM 1879 N N . LYS A 1 238 ? 5.072 -28.375 -33.666 1.00 47.34 238 LYS A N 1
ATOM 1880 C CA . LYS A 1 238 ? 5.347 -29.053 -34.951 1.00 47.34 238 LYS A CA 1
ATOM 1881 C C . LYS A 1 238 ? 4.184 -29.970 -35.372 1.00 47.34 238 LYS A C 1
ATOM 1883 O O . LYS A 1 238 ? 4.382 -31.137 -35.694 1.00 47.34 238 LYS A O 1
ATOM 1888 N N . SER A 1 239 ? 2.978 -29.416 -35.391 1.00 39.81 239 SER A N 1
ATOM 1889 C CA . SER A 1 239 ? 1.869 -29.771 -36.264 1.00 39.81 239 SER A CA 1
ATOM 1890 C C . SER A 1 239 ? 0.992 -28.524 -36.417 1.00 39.81 239 SER A C 1
ATOM 1892 O O . SER A 1 239 ? 0.223 -28.188 -35.521 1.00 39.81 239 SER A O 1
ATOM 1894 N N . ASP A 1 240 ? 1.135 -27.906 -37.585 1.00 37.03 240 ASP A N 1
ATOM 1895 C CA . ASP A 1 240 ? 0.202 -26.989 -38.242 1.00 37.03 240 ASP A CA 1
ATOM 1896 C C . ASP A 1 240 ? 0.307 -25.480 -37.939 1.00 37.03 240 ASP A C 1
ATOM 1898 O O . ASP A 1 240 ? 0.183 -24.983 -36.825 1.00 37.03 240 ASP A O 1
ATOM 1902 N N . THR A 1 241 ? 0.558 -24.762 -39.033 1.00 43.81 241 THR A N 1
ATOM 1903 C CA . THR A 1 241 ? 0.724 -23.318 -39.213 1.00 43.81 241 THR A CA 1
ATOM 1904 C C . THR A 1 241 ? -0.609 -22.569 -39.230 1.00 43.81 241 THR A C 1
ATOM 1906 O O . THR A 1 241 ? -1.505 -22.994 -39.953 1.00 43.81 241 THR A O 1
ATOM 1909 N N . ASP A 1 242 ? -0.691 -21.404 -38.577 1.00 38.97 242 ASP A N 1
ATOM 1910 C CA . ASP A 1 242 ? -1.066 -20.125 -39.217 1.00 38.97 242 ASP A CA 1
ATOM 1911 C C . ASP A 1 242 ? -0.966 -18.958 -38.215 1.00 38.97 242 ASP A C 1
ATOM 1913 O O . ASP A 1 242 ? -1.514 -19.008 -37.116 1.00 38.97 242 ASP A O 1
ATOM 1917 N N . PHE A 1 243 ? -0.257 -17.894 -38.603 1.00 42.12 243 PHE A N 1
ATOM 1918 C CA . PHE A 1 243 ? -0.109 -16.664 -37.823 1.00 42.12 243 PHE A CA 1
ATOM 1919 C C . PHE A 1 243 ? -1.299 -15.729 -38.077 1.00 42.12 243 PHE A C 1
ATOM 1921 O O . PHE A 1 243 ? -1.409 -15.125 -39.142 1.00 42.12 243 PHE A O 1
ATOM 1928 N N . ASN A 1 244 ? -2.142 -15.554 -37.065 1.00 44.25 244 ASN A N 1
ATOM 1929 C CA . ASN A 1 244 ? -2.964 -14.362 -36.873 1.00 44.25 244 ASN A CA 1
ATOM 1930 C C . ASN A 1 244 ? -2.733 -13.941 -35.421 1.00 44.25 244 ASN A C 1
ATOM 1932 O O . ASN A 1 244 ? -2.954 -14.757 -34.534 1.00 44.25 244 ASN A O 1
ATOM 1936 N N . ASP A 1 245 ? -2.217 -12.732 -35.194 1.00 49.78 245 ASP A N 1
ATOM 1937 C CA . ASP A 1 245 ? -1.780 -12.245 -33.878 1.00 49.78 245 ASP A CA 1
ATOM 1938 C C . ASP A 1 245 ? -2.930 -11.495 -33.165 1.00 49.78 245 ASP A C 1
ATOM 1940 O O . ASP A 1 245 ? -3.237 -10.359 -33.542 1.00 49.78 245 ASP A O 1
ATOM 1944 N N . PRO A 1 246 ? -3.622 -12.112 -32.187 1.00 51.97 246 PRO A N 1
ATOM 1945 C CA . PRO A 1 246 ? -4.715 -11.490 -31.437 1.00 51.97 246 PRO A CA 1
ATOM 1946 C C . PRO A 1 246 ? -4.251 -10.436 -30.414 1.00 51.97 246 PRO A C 1
ATOM 1948 O O . PRO A 1 246 ? -5.078 -9.641 -29.964 1.00 51.97 246 PRO A O 1
ATOM 1951 N N . ASP A 1 247 ? -2.955 -10.362 -30.083 1.00 52.19 247 ASP A N 1
ATOM 1952 C CA . ASP A 1 247 ? -2.440 -9.490 -29.011 1.00 52.19 247 ASP A CA 1
ATOM 1953 C C . ASP A 1 247 ? -2.480 -7.995 -29.373 1.00 52.19 247 ASP A C 1
ATOM 1955 O O . ASP A 1 247 ? -2.448 -7.120 -28.503 1.00 52.19 247 ASP A O 1
ATOM 1959 N N . LEU A 1 248 ? -2.586 -7.670 -30.665 1.00 46.00 248 LEU A N 1
ATOM 1960 C CA . LEU A 1 248 ? -2.683 -6.284 -31.127 1.00 46.00 248 LEU A CA 1
ATOM 1961 C C . LEU A 1 248 ? -4.054 -5.654 -30.814 1.00 46.00 248 LEU A C 1
ATOM 1963 O O . LEU A 1 248 ? -4.161 -4.431 -30.714 1.00 46.00 248 LEU A O 1
ATOM 1967 N N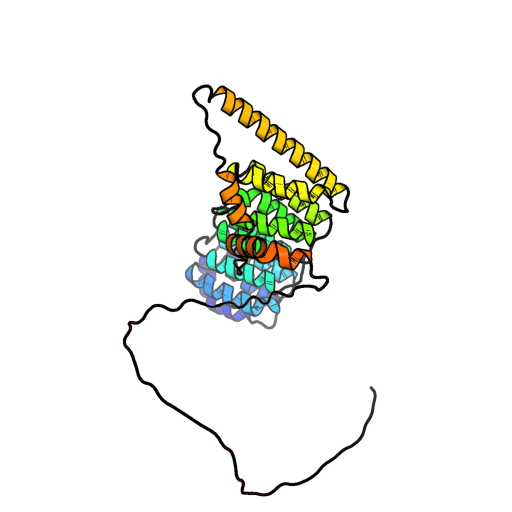 . ALA A 1 249 ? -5.098 -6.472 -30.639 1.00 49.59 249 ALA A N 1
ATOM 1968 C CA . ALA A 1 249 ? -6.433 -6.001 -30.278 1.00 49.59 249 ALA A CA 1
ATOM 1969 C C . ALA A 1 249 ? -6.509 -5.597 -28.795 1.00 49.59 249 ALA A C 1
ATOM 1971 O O . ALA A 1 249 ? -7.022 -4.523 -28.488 1.00 49.59 249 ALA A O 1
ATOM 1972 N N . GLU A 1 250 ? -5.897 -6.376 -27.894 1.00 52.78 250 GLU A N 1
ATOM 1973 C CA . GLU A 1 250 ? -5.807 -6.033 -26.463 1.00 52.78 250 GLU A CA 1
ATOM 1974 C C . GLU A 1 250 ? -4.973 -4.764 -26.213 1.00 52.78 250 GLU A C 1
ATOM 1976 O O . GLU A 1 250 ? -5.238 -4.014 -25.273 1.00 52.78 250 GLU A O 1
ATOM 1981 N N . PHE A 1 251 ? -3.993 -4.466 -27.074 1.00 47.62 251 PHE A N 1
ATOM 1982 C CA . PHE A 1 251 ? -3.210 -3.229 -26.990 1.00 47.62 251 PHE A CA 1
ATOM 1983 C C . PHE A 1 251 ? -4.040 -1.969 -27.285 1.00 47.62 251 PHE A C 1
ATOM 1985 O O . PHE A 1 251 ? -3.788 -0.914 -26.698 1.00 47.62 251 PHE A O 1
ATOM 1992 N N . LYS A 1 252 ? -5.037 -2.060 -28.177 1.00 46.78 252 LYS A N 1
ATOM 1993 C CA . LYS A 1 252 ? -5.922 -0.930 -28.497 1.00 46.78 252 LYS A CA 1
ATOM 1994 C C . LYS A 1 252 ? -6.828 -0.605 -27.304 1.00 46.78 252 LYS A C 1
ATOM 1996 O O . LYS A 1 252 ? -6.962 0.564 -26.957 1.00 46.78 252 LYS A O 1
ATOM 2001 N N . ASP A 1 253 ? -7.319 -1.622 -26.604 1.00 54.66 253 ASP A N 1
ATOM 2002 C CA . ASP A 1 253 ? -8.085 -1.433 -25.365 1.00 54.66 253 ASP A CA 1
ATOM 2003 C C . ASP A 1 253 ? -7.197 -0.918 -24.211 1.00 54.66 253 ASP A C 1
ATOM 2005 O O . ASP A 1 253 ? -7.631 -0.106 -23.399 1.00 54.66 253 ASP A O 1
ATOM 2009 N N . PHE A 1 254 ? -5.913 -1.299 -24.174 1.00 50.06 254 PHE A N 1
ATOM 2010 C CA . PHE A 1 254 ? -4.954 -0.845 -23.157 1.00 50.06 254 PHE A CA 1
ATOM 2011 C C . PHE A 1 254 ? -4.586 0.651 -23.250 1.00 50.06 254 PHE A C 1
ATOM 2013 O O . PHE A 1 254 ? -4.275 1.276 -22.234 1.00 50.06 254 PHE A O 1
ATOM 2020 N N . VAL A 1 255 ? -4.577 1.233 -24.454 1.00 49.91 255 VAL A N 1
ATOM 2021 C CA . VAL A 1 255 ? -4.109 2.615 -24.689 1.00 49.91 255 VAL A CA 1
ATOM 2022 C C . VAL A 1 255 ? -5.246 3.646 -24.674 1.00 49.91 255 VAL A C 1
ATOM 2024 O O . VAL A 1 255 ? -4.983 4.813 -24.387 1.00 49.91 255 VAL A O 1
ATOM 2027 N N . PHE A 1 256 ? -6.492 3.245 -24.947 1.00 42.22 256 PHE A N 1
ATOM 2028 C CA . PHE A 1 256 ? -7.596 4.177 -25.221 1.00 42.22 256 PHE A CA 1
ATOM 2029 C C . PHE A 1 256 ? -8.668 4.303 -24.127 1.00 42.22 256 PHE A C 1
ATOM 2031 O O . PHE A 1 256 ? -9.684 4.949 -24.362 1.00 42.22 256 PHE A O 1
ATOM 2038 N N . ASP A 1 257 ? -8.429 3.814 -22.908 1.00 44.00 257 ASP A N 1
ATOM 2039 C CA . ASP A 1 257 ? -9.294 4.104 -21.750 1.00 44.00 257 ASP A CA 1
ATOM 2040 C C . ASP A 1 257 ? -9.019 5.520 -21.176 1.00 44.00 257 ASP A C 1
ATOM 2042 O O . ASP A 1 257 ? -8.579 5.718 -20.037 1.00 44.00 257 ASP A O 1
ATOM 2046 N N . MET A 1 258 ? -9.264 6.537 -22.006 1.00 41.72 258 MET A N 1
ATOM 2047 C CA . MET A 1 258 ? -9.675 7.875 -21.583 1.00 41.72 258 MET A CA 1
ATOM 2048 C C . MET A 1 258 ? -11.024 8.153 -22.238 1.00 41.72 258 MET A C 1
ATOM 2050 O O . MET A 1 258 ? -11.160 7.997 -23.447 1.00 41.72 258 MET A O 1
ATOM 2054 N N . ASP A 1 259 ? -12.006 8.600 -21.456 1.00 47.69 259 ASP A N 1
ATOM 2055 C CA . ASP A 1 259 ? -13.284 9.118 -21.948 1.00 47.69 259 ASP A CA 1
ATOM 2056 C C . ASP A 1 259 ? -13.055 10.289 -22.927 1.00 47.69 259 ASP A C 1
ATOM 2058 O O . ASP A 1 259 ? -12.993 11.449 -22.533 1.00 47.69 259 ASP A O 1
ATOM 2062 N N . THR A 1 260 ? -12.837 9.970 -24.201 1.00 50.47 260 THR A N 1
ATOM 2063 C CA . THR A 1 260 ? -13.049 10.738 -25.440 1.00 50.47 260 THR A CA 1
ATOM 2064 C C . THR A 1 260 ? -12.550 9.846 -26.583 1.00 50.47 260 THR A C 1
ATOM 2066 O O . THR A 1 260 ? -11.393 9.914 -26.990 1.00 50.47 260 THR A O 1
ATOM 2069 N N . ASN A 1 261 ? -13.415 8.964 -27.097 1.00 48.62 261 ASN A N 1
ATOM 2070 C CA . ASN A 1 261 ? -13.082 8.125 -28.251 1.00 48.62 261 ASN A CA 1
ATOM 2071 C C . ASN A 1 261 ? -12.748 9.010 -29.460 1.00 48.62 261 ASN A C 1
ATOM 2073 O O . ASN A 1 261 ? -13.645 9.533 -30.122 1.00 48.62 261 ASN A O 1
ATOM 2077 N N . ILE A 1 262 ? -11.460 9.146 -29.772 1.00 50.59 262 ILE A N 1
ATOM 2078 C CA . ILE A 1 262 ? -11.029 9.581 -31.096 1.00 50.59 262 ILE A CA 1
ATOM 2079 C C . ILE A 1 262 ? -11.211 8.370 -32.004 1.00 50.59 262 ILE A C 1
ATOM 2081 O O . ILE A 1 262 ? -10.466 7.394 -31.924 1.00 50.59 262 ILE A O 1
ATOM 2085 N N . ASP A 1 263 ? -12.243 8.425 -32.838 1.00 61.91 263 ASP A N 1
ATOM 2086 C CA . ASP A 1 263 ? -12.499 7.421 -33.860 1.00 61.91 263 ASP A CA 1
ATOM 2087 C C . ASP A 1 263 ? -11.375 7.476 -34.906 1.00 61.91 263 ASP A C 1
ATOM 2089 O O . ASP A 1 263 ? -11.349 8.322 -35.803 1.00 61.91 263 ASP A O 1
ATOM 2093 N N . VAL A 1 264 ? -10.401 6.582 -34.733 1.00 54.91 264 VAL A N 1
ATOM 2094 C CA . VAL A 1 264 ? -9.223 6.446 -35.597 1.00 54.91 264 VAL A CA 1
ATOM 2095 C C . VAL A 1 264 ? -9.634 6.126 -37.036 1.00 54.91 264 VAL A C 1
ATOM 2097 O O . VAL A 1 264 ? -8.967 6.580 -37.963 1.00 54.91 264 VAL A O 1
ATOM 2100 N N . ASP A 1 265 ? -10.753 5.426 -37.240 1.00 67.25 265 ASP A N 1
ATOM 2101 C CA . ASP A 1 265 ? -11.236 5.066 -38.573 1.00 67.25 265 ASP A CA 1
ATOM 2102 C C . ASP A 1 265 ? -11.883 6.280 -39.258 1.00 67.25 265 ASP A C 1
ATOM 2104 O O . ASP A 1 265 ? -11.641 6.535 -40.443 1.00 67.25 265 ASP A O 1
ATOM 2108 N N . ALA A 1 266 ? -12.620 7.105 -38.506 1.00 65.69 266 ALA A N 1
ATOM 2109 C CA . ALA A 1 266 ? -13.122 8.391 -38.994 1.00 65.69 266 ALA A CA 1
ATOM 2110 C C . ALA A 1 266 ? -11.982 9.379 -39.296 1.00 65.69 266 ALA A C 1
ATOM 2112 O O . ALA A 1 266 ? -12.012 10.063 -40.322 1.00 65.69 266 ALA A O 1
ATOM 2113 N N . LEU A 1 267 ? -10.944 9.417 -38.454 1.00 60.44 267 LEU A N 1
ATOM 2114 C CA . LEU A 1 267 ? -9.764 10.261 -38.657 1.00 60.44 267 LEU A CA 1
ATOM 2115 C C . LEU A 1 267 ? -8.969 9.822 -39.894 1.00 60.44 267 LEU A C 1
ATOM 2117 O O . LEU A 1 267 ? -8.547 10.652 -40.699 1.00 60.44 267 LEU A O 1
ATOM 2121 N N . GLN A 1 268 ? -8.802 8.512 -40.079 1.00 66.00 268 GLN A N 1
ATOM 2122 C CA . GLN A 1 268 ? -8.127 7.947 -41.240 1.00 66.00 268 GLN A CA 1
ATOM 2123 C C . GLN A 1 268 ? -8.923 8.213 -42.519 1.00 66.00 268 GLN A C 1
ATOM 2125 O O . GLN A 1 268 ? -8.338 8.609 -43.525 1.00 66.00 268 GLN A O 1
ATOM 2130 N N . THR A 1 269 ? -10.250 8.102 -42.475 1.00 73.50 269 THR A N 1
ATOM 2131 C CA . THR A 1 269 ? -11.122 8.453 -43.606 1.00 73.50 269 THR A CA 1
ATOM 2132 C C . THR A 1 269 ? -10.999 9.942 -43.949 1.00 73.50 269 THR A C 1
ATOM 2134 O O . THR A 1 269 ? -10.716 10.288 -45.094 1.00 73.50 269 THR A O 1
ATOM 2137 N N . PHE A 1 270 ? -11.052 10.828 -42.948 1.00 71.06 270 PHE A N 1
ATOM 2138 C CA . PHE A 1 270 ? -10.889 12.272 -43.135 1.00 71.06 270 PHE A CA 1
ATOM 2139 C C . PHE A 1 270 ? -9.522 12.653 -43.727 1.00 71.06 270 PHE A C 1
ATOM 2141 O O . PHE A 1 270 ? -9.453 13.483 -44.635 1.00 71.06 270 PHE A O 1
ATOM 2148 N N . LEU A 1 271 ? -8.433 12.040 -43.254 1.00 68.31 271 LEU A N 1
ATOM 2149 C CA . LEU A 1 271 ? -7.081 12.262 -43.780 1.00 68.31 271 LEU A CA 1
ATOM 2150 C C . LEU A 1 271 ? -6.923 11.766 -45.219 1.00 68.31 271 LEU A C 1
ATOM 2152 O O . LEU A 1 271 ? -6.160 12.347 -45.990 1.00 68.31 271 LEU A O 1
ATOM 2156 N N . THR A 1 272 ? -7.630 10.696 -45.583 1.00 73.06 272 THR A N 1
ATOM 2157 C CA . THR A 1 272 ? -7.576 10.133 -46.936 1.00 73.06 272 THR A CA 1
ATOM 2158 C C . THR A 1 272 ? -8.367 10.998 -47.916 1.00 73.06 272 THR A C 1
ATOM 2160 O O . THR A 1 272 ? -7.874 11.273 -49.010 1.00 73.06 272 THR A O 1
ATOM 2163 N N . ASP A 1 273 ? -9.528 11.501 -47.493 1.00 72.81 273 ASP A N 1
ATOM 2164 C CA . ASP A 1 273 ? -10.416 12.338 -48.307 1.00 72.81 273 ASP A CA 1
ATOM 2165 C C . ASP A 1 273 ? -9.891 13.773 -48.480 1.00 72.81 273 ASP A C 1
ATOM 2167 O O . ASP A 1 273 ? -10.080 14.383 -49.531 1.00 72.81 273 ASP A O 1
ATOM 2171 N N . ASN A 1 274 ? -9.179 14.311 -47.483 1.00 68.06 274 ASN A N 1
ATOM 2172 C CA . ASN A 1 274 ? -8.650 15.684 -47.501 1.00 68.06 274 ASN A CA 1
ATOM 2173 C C . ASN A 1 274 ? -7.146 15.762 -47.813 1.00 68.06 274 ASN A C 1
ATOM 2175 O O . ASN A 1 274 ? -6.523 16.818 -47.667 1.00 68.06 274 ASN A O 1
ATOM 2179 N N . LYS A 1 275 ? -6.550 14.654 -48.270 1.00 60.38 275 LYS A N 1
ATOM 2180 C CA . LYS A 1 275 ? -5.107 14.502 -48.506 1.00 60.38 275 LYS A CA 1
ATOM 2181 C C . LYS A 1 275 ? -4.520 15.556 -49.452 1.00 60.38 275 LYS A C 1
ATOM 2183 O O . LYS A 1 275 ? -3.409 16.019 -49.229 1.00 60.38 275 LYS A O 1
ATOM 2188 N N . GLU A 1 276 ? -5.249 15.952 -50.494 1.00 58.94 276 GLU A N 1
ATOM 2189 C CA . GLU A 1 276 ? -4.780 16.952 -51.471 1.00 58.94 276 GLU A CA 1
ATOM 2190 C C . GLU A 1 276 ? -4.895 18.398 -50.960 1.00 58.94 276 GLU A C 1
ATOM 2192 O O . GLU A 1 276 ? -4.108 19.256 -51.360 1.00 58.94 276 GLU A O 1
ATOM 2197 N N . ALA A 1 277 ? -5.838 18.665 -50.050 1.00 59.28 277 ALA A N 1
ATOM 2198 C CA . ALA A 1 277 ? -6.040 19.981 -49.447 1.00 59.28 277 ALA A CA 1
ATOM 2199 C C . ALA A 1 277 ? -5.025 20.258 -48.323 1.00 59.28 277 ALA A C 1
ATOM 2201 O O . ALA A 1 277 ? -4.496 21.362 -48.238 1.00 59.28 277 ALA A O 1
ATOM 2202 N N . LEU A 1 278 ? -4.698 19.238 -47.520 1.00 59.56 278 LEU A N 1
ATOM 2203 C CA . LEU A 1 278 ? -3.745 19.325 -46.404 1.00 59.56 278 LEU A CA 1
ATOM 2204 C C . LEU A 1 278 ? -2.282 19.446 -46.857 1.00 59.56 278 LEU A C 1
ATOM 2206 O O . LEU A 1 278 ? -1.460 20.018 -46.150 1.00 59.56 278 LEU A O 1
ATOM 2210 N N . VAL A 1 279 ? -1.944 18.922 -48.039 1.00 60.25 279 VAL A N 1
ATOM 2211 C CA . VAL A 1 279 ? -0.580 18.996 -48.596 1.00 60.25 279 VAL A CA 1
ATOM 2212 C C . VAL A 1 279 ? -0.251 20.396 -49.145 1.00 60.25 279 VAL A C 1
ATOM 2214 O O . VAL A 1 279 ? 0.922 20.714 -49.315 1.00 60.25 279 VAL A O 1
ATOM 2217 N N . ASN A 1 280 ? -1.258 21.249 -49.376 1.00 55.84 280 ASN A N 1
ATOM 2218 C CA . ASN A 1 280 ? -1.095 22.574 -49.990 1.00 55.84 280 ASN A CA 1
ATOM 2219 C C . ASN A 1 280 ? -1.497 23.759 -49.085 1.00 55.84 280 ASN A C 1
ATOM 2221 O O . ASN A 1 280 ? -1.583 24.884 -49.578 1.00 55.84 280 ASN A O 1
ATOM 2225 N N . SER A 1 281 ? -1.741 23.550 -47.787 1.00 55.38 281 SER A N 1
ATOM 2226 C CA . SER A 1 281 ? -2.084 24.624 -46.839 1.00 55.38 281 SER A CA 1
ATOM 2227 C C . SER A 1 281 ? -0.967 24.863 -45.817 1.00 55.38 281 SER A C 1
ATOM 2229 O O . SER A 1 281 ? -0.593 23.940 -45.100 1.00 55.38 281 SER A O 1
ATOM 2231 N N . GLU A 1 282 ? -0.473 26.100 -45.708 1.00 52.38 282 GLU A N 1
ATOM 2232 C CA . GLU A 1 282 ? 0.561 26.515 -44.736 1.00 52.38 282 GLU A CA 1
ATOM 2233 C C . GLU A 1 282 ? -0.005 27.011 -43.379 1.00 52.38 282 GLU A C 1
ATOM 2235 O O . GLU A 1 282 ? 0.733 27.604 -42.597 1.00 52.38 282 GLU A O 1
ATOM 2240 N N . GLU A 1 283 ? -1.286 26.780 -43.057 1.00 56.44 283 GLU A N 1
ATOM 2241 C CA . GLU A 1 283 ? -1.890 27.210 -41.777 1.00 56.44 283 GLU A CA 1
ATOM 2242 C C . GLU A 1 283 ? -2.323 26.030 -40.884 1.00 56.44 283 GLU A C 1
ATOM 2244 O O . GLU A 1 283 ? -2.807 25.005 -41.368 1.00 56.44 283 GLU A O 1
ATOM 2249 N N . GLU A 1 284 ? -2.139 26.185 -39.564 1.00 41.75 284 GLU A N 1
ATOM 2250 C CA . GLU A 1 284 ? -2.486 25.195 -38.532 1.00 41.75 284 GLU A CA 1
ATOM 2251 C C . GLU A 1 284 ? -4.005 24.964 -38.439 1.00 41.75 284 GLU A C 1
ATOM 2253 O O . GLU A 1 284 ? -4.788 25.898 -38.268 1.00 41.75 284 GLU A O 1
ATOM 2258 N N . VAL A 1 285 ? -4.425 23.696 -38.496 1.00 46.69 285 VAL A N 1
ATOM 2259 C CA . VAL A 1 285 ? -5.832 23.289 -38.374 1.00 46.69 285 VAL A CA 1
ATOM 2260 C C . VAL A 1 285 ? -6.169 23.010 -36.907 1.00 46.69 285 VAL A C 1
ATOM 2262 O O . VAL A 1 285 ? -5.664 22.054 -36.320 1.00 46.69 285 VAL A O 1
ATOM 2265 N N . THR A 1 286 ? -7.062 23.806 -36.317 1.00 36.81 286 THR A N 1
ATOM 2266 C CA . THR A 1 286 ? -7.671 2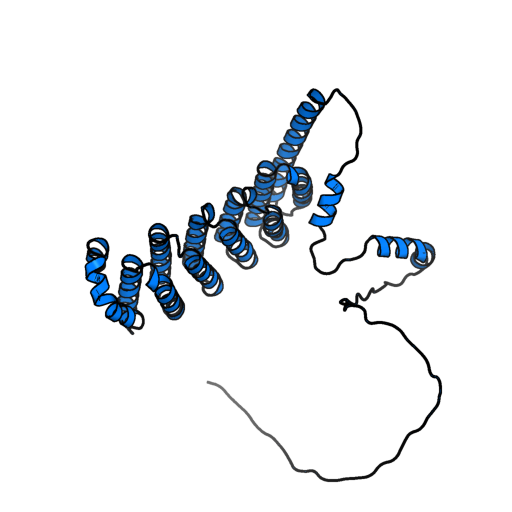3.531 -35.007 1.00 36.81 286 THR A CA 1
ATOM 2267 C C . THR A 1 286 ? -8.909 22.644 -35.158 1.00 36.81 286 THR A C 1
ATOM 2269 O O . THR A 1 286 ? -9.816 22.939 -35.934 1.00 36.81 286 THR A O 1
ATOM 2272 N N . ILE A 1 287 ? -8.956 21.542 -34.402 1.00 42.31 287 ILE A N 1
ATOM 2273 C CA . ILE A 1 287 ? -10.090 20.608 -34.362 1.00 42.31 287 ILE A CA 1
ATOM 2274 C C . ILE A 1 287 ? -10.830 20.809 -33.032 1.00 42.31 287 ILE A C 1
ATOM 2276 O O . ILE A 1 287 ? -10.278 20.522 -31.971 1.00 42.31 287 ILE A O 1
ATOM 2280 N N . GLU A 1 288 ? -12.076 21.290 -33.074 1.00 34.34 288 GLU A N 1
ATOM 2281 C CA . GLU A 1 288 ? -12.972 21.321 -31.908 1.00 34.34 288 GLU A CA 1
ATOM 2282 C C . GLU A 1 288 ? -13.766 20.009 -31.809 1.00 34.34 288 GLU A C 1
ATOM 2284 O O . GLU A 1 288 ? -14.503 19.642 -32.724 1.00 34.34 288 GLU A O 1
ATOM 2289 N N . VAL A 1 289 ? -13.639 19.306 -30.680 1.00 31.28 289 VAL A N 1
ATOM 2290 C CA . VAL A 1 289 ? -14.380 18.068 -30.389 1.00 31.28 289 VAL A CA 1
ATOM 2291 C C . VAL A 1 289 ? -15.594 18.413 -29.522 1.00 31.28 289 VAL A C 1
ATOM 2293 O O . VAL A 1 289 ? -15.437 18.847 -28.383 1.00 31.28 289 VAL A O 1
ATOM 2296 N N . THR A 1 290 ? -16.811 18.214 -30.036 1.00 32.03 290 THR A N 1
ATOM 2297 C CA . THR A 1 290 ? -18.052 18.304 -29.244 1.00 32.03 290 THR A CA 1
ATOM 2298 C C . THR A 1 290 ? -18.612 16.907 -28.976 1.00 32.03 290 THR A C 1
ATOM 2300 O O . THR A 1 290 ? -18.731 16.082 -29.877 1.00 32.03 290 THR A O 1
ATOM 2303 N N . ALA A 1 291 ? -18.922 16.630 -27.707 1.00 34.00 291 ALA A N 1
ATOM 2304 C CA . ALA A 1 291 ? -19.508 15.378 -27.242 1.00 34.00 291 ALA A CA 1
ATOM 2305 C C . ALA A 1 291 ? -21.045 15.443 -27.306 1.00 34.00 291 ALA A C 1
ATOM 2307 O O . ALA A 1 291 ? -21.641 16.327 -26.690 1.00 34.00 291 ALA A O 1
ATOM 2308 N N . GLU A 1 292 ? -21.697 14.486 -27.974 1.00 29.75 292 GLU A N 1
ATOM 2309 C CA . GLU A 1 292 ? -23.153 14.293 -27.887 1.00 29.75 292 GLU A CA 1
ATOM 2310 C C . GLU A 1 292 ? -23.514 12.899 -27.352 1.00 29.75 292 GLU A C 1
ATOM 2312 O O . GLU A 1 292 ? -23.169 11.860 -27.911 1.00 29.75 292 GLU A O 1
ATOM 2317 N N . VAL A 1 293 ? -24.241 12.909 -26.230 1.00 29.95 293 VAL A N 1
ATOM 2318 C CA . VAL A 1 293 ? -24.804 11.753 -25.525 1.00 29.95 293 VAL A CA 1
ATOM 2319 C C . VAL A 1 293 ? -26.104 11.314 -26.206 1.00 29.95 293 VAL A C 1
ATOM 2321 O O . VAL A 1 293 ? -27.035 12.105 -26.362 1.00 29.95 293 VAL A O 1
ATOM 2324 N N . ALA A 1 294 ? -26.203 10.031 -26.551 1.00 29.02 294 ALA A N 1
ATOM 2325 C CA . ALA A 1 294 ? -27.399 9.428 -27.133 1.00 29.02 294 ALA A CA 1
ATOM 2326 C C . ALA A 1 294 ? -28.595 9.404 -26.153 1.00 29.02 294 ALA A C 1
ATOM 2328 O O . ALA A 1 294 ? -28.474 8.960 -25.009 1.00 29.02 294 ALA A O 1
ATOM 2329 N N . LYS A 1 295 ? -29.788 9.787 -26.632 1.00 27.78 295 LYS A N 1
ATOM 2330 C CA . LYS A 1 295 ? -31.088 9.440 -26.023 1.00 27.78 295 LYS A CA 1
ATOM 2331 C C . LYS A 1 295 ? -31.943 8.608 -26.994 1.00 27.78 295 LYS A C 1
ATOM 2333 O O . LYS A 1 295 ? -31.761 8.729 -28.205 1.00 27.78 295 LYS A O 1
ATOM 2338 N N . PRO A 1 296 ? -32.851 7.746 -26.492 1.00 28.45 296 PRO A N 1
ATOM 2339 C CA . PRO A 1 296 ? -33.502 6.716 -27.295 1.00 28.45 296 PRO A CA 1
ATOM 2340 C C . PRO A 1 296 ? -34.694 7.238 -28.112 1.00 28.45 296 PRO A C 1
ATOM 2342 O O . PRO A 1 296 ? -35.333 8.224 -27.758 1.00 28.45 296 PRO A O 1
ATOM 2345 N N . LYS A 1 297 ? -34.965 6.501 -29.196 1.00 31.94 297 LYS A N 1
ATOM 2346 C CA . LYS A 1 297 ? -35.953 6.704 -30.270 1.00 31.94 297 LYS A CA 1
ATOM 2347 C C . LYS A 1 297 ? -37.389 6.979 -29.800 1.00 31.94 297 LYS A C 1
ATOM 2349 O O . LYS A 1 297 ? -37.912 6.231 -28.982 1.00 31.94 297 LYS A O 1
ATOM 2354 N N . GLU A 1 298 ? -38.063 7.903 -30.489 1.00 27.17 298 GLU A N 1
ATOM 2355 C CA . GLU A 1 298 ? -39.527 7.933 -30.606 1.00 27.17 298 GLU A CA 1
ATOM 2356 C C . GLU A 1 298 ? -39.955 8.297 -32.044 1.00 27.17 298 GLU A C 1
ATOM 2358 O O . GLU A 1 298 ? -39.217 8.935 -32.796 1.00 27.17 298 GLU A O 1
ATOM 2363 N N . GLU A 1 299 ? -41.103 7.757 -32.447 1.00 26.09 299 GLU A N 1
ATOM 2364 C CA . GLU A 1 299 ? -41.542 7.488 -33.819 1.00 26.09 299 GLU A CA 1
ATOM 2365 C C . GLU A 1 299 ? -42.008 8.708 -34.638 1.00 26.09 299 GLU A C 1
ATOM 2367 O O . GLU A 1 299 ? -42.417 9.750 -34.135 1.00 26.09 299 GLU A O 1
ATOM 2372 N N . ALA A 1 300 ? -41.975 8.528 -35.961 1.00 25.22 300 ALA A N 1
ATOM 2373 C CA . ALA A 1 300 ? -42.319 9.501 -36.992 1.00 25.22 300 ALA A CA 1
ATOM 2374 C C . ALA A 1 300 ? -43.823 9.825 -37.105 1.00 25.22 300 ALA A C 1
ATOM 2376 O O . ALA A 1 300 ? -44.641 8.908 -37.054 1.00 25.22 300 ALA A O 1
ATOM 2377 N N . LYS A 1 301 ? -44.160 11.082 -37.464 1.00 28.16 301 LYS A N 1
ATOM 2378 C CA . LYS A 1 301 ? -44.987 11.484 -38.641 1.00 28.16 301 LYS A CA 1
ATOM 2379 C C . LYS A 1 301 ? -45.236 13.019 -38.706 1.00 28.16 301 LYS A C 1
ATOM 2381 O O . LYS A 1 301 ? -44.893 13.709 -37.756 1.00 28.16 301 LYS A O 1
ATOM 2386 N N . PRO A 1 302 ? -45.711 13.586 -39.846 1.00 28.91 302 PRO A N 1
ATOM 2387 C CA . PRO A 1 302 ? -45.048 14.732 -40.477 1.00 28.91 302 PRO A CA 1
ATOM 2388 C C . PRO A 1 302 ? -45.922 15.991 -40.687 1.00 28.91 302 PRO A C 1
ATOM 2390 O O . PRO A 1 302 ? -47.144 15.935 -40.617 1.00 28.91 302 PRO A O 1
ATOM 2393 N N . SER A 1 303 ? -45.247 17.041 -41.180 1.00 25.89 303 SER A N 1
ATOM 2394 C CA . SER A 1 303 ? -45.735 18.089 -42.104 1.00 25.89 303 SER A CA 1
ATOM 2395 C C . SER A 1 303 ? -46.483 19.305 -41.537 1.00 25.89 303 SER A C 1
ATOM 2397 O O . SER A 1 303 ? -47.563 19.170 -40.976 1.00 25.89 303 SER A O 1
ATOM 2399 N N . GLN A 1 304 ? -45.921 20.496 -41.809 1.00 27.88 304 GLN A N 1
ATOM 2400 C CA . GLN A 1 304 ? -46.500 21.670 -42.515 1.00 27.88 304 GLN A CA 1
ATOM 2401 C C . GLN A 1 304 ? -45.668 22.913 -42.123 1.00 27.88 304 GLN A C 1
ATOM 2403 O O . GLN A 1 304 ? -45.538 23.226 -40.949 1.00 27.88 304 GLN A O 1
ATOM 2408 N N . ALA A 1 305 ? -44.824 23.466 -43.000 1.00 24.84 305 ALA A N 1
ATOM 2409 C CA . ALA A 1 305 ? -45.120 24.413 -44.083 1.00 24.84 305 ALA A CA 1
ATOM 2410 C C . ALA A 1 305 ? -45.499 25.837 -43.611 1.00 24.84 305 ALA A C 1
ATOM 2412 O O . ALA A 1 305 ? -46.525 26.021 -42.970 1.00 24.84 305 ALA A O 1
ATOM 2413 N N . ALA A 1 306 ? -44.705 26.807 -44.105 1.00 26.89 306 ALA A N 1
ATOM 2414 C CA . ALA A 1 306 ? -44.960 28.254 -44.221 1.00 26.89 306 ALA A CA 1
ATOM 2415 C C . ALA A 1 306 ? -44.877 29.078 -42.911 1.00 26.89 306 ALA A C 1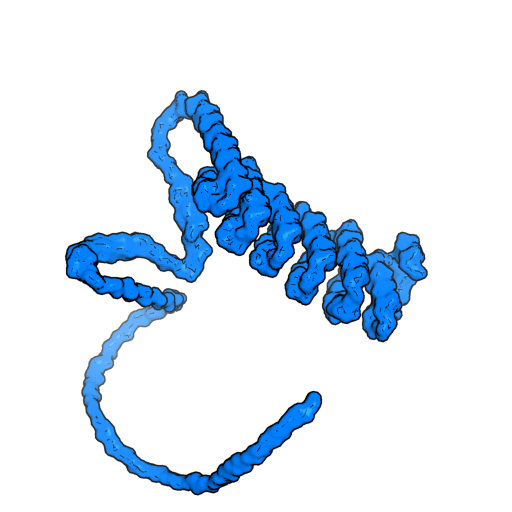
ATOM 2417 O O . ALA A 1 306 ? -45.330 28.642 -41.868 1.00 26.89 306 ALA A O 1
ATOM 2418 N N . SER A 1 307 ? -44.353 30.304 -42.841 1.00 25.66 307 SER A N 1
ATOM 2419 C CA . SER A 1 307 ? -43.719 31.238 -43.786 1.00 25.66 307 SER A CA 1
ATOM 2420 C C . SER A 1 307 ? -43.502 32.561 -43.029 1.00 25.66 307 SER A C 1
ATOM 2422 O O . SER A 1 307 ? -44.435 32.950 -42.338 1.00 25.66 307 SER A O 1
ATOM 2424 N N . GLN A 1 308 ? -42.379 33.265 -43.280 1.00 26.72 308 GLN A N 1
ATOM 2425 C CA . GLN A 1 308 ? -42.226 34.748 -43.283 1.00 26.72 308 GLN A CA 1
ATOM 2426 C C . GLN A 1 308 ? -42.551 35.510 -41.966 1.00 26.72 308 GLN A C 1
ATOM 2428 O O . GLN A 1 308 ? -43.353 35.088 -41.159 1.00 26.72 308 GLN A O 1
ATOM 2433 N N . SER A 1 309 ? -42.049 36.693 -41.621 1.00 25.81 309 SER A N 1
ATOM 2434 C CA . SER A 1 309 ? -40.988 37.603 -42.053 1.00 25.81 309 SER A CA 1
ATOM 2435 C C . SER A 1 309 ? -40.988 38.762 -41.036 1.00 25.81 309 SER A C 1
ATOM 2437 O O . SER A 1 309 ? -42.063 39.195 -40.641 1.00 25.81 309 SER A O 1
ATOM 2439 N N . ALA A 1 310 ? -39.807 39.307 -40.736 1.00 26.31 310 ALA A N 1
ATOM 2440 C CA . ALA A 1 310 ? -39.512 40.735 -40.534 1.00 26.31 310 ALA A CA 1
ATOM 2441 C C . ALA A 1 310 ? -40.175 41.592 -39.413 1.00 26.31 310 ALA A C 1
ATOM 2443 O O . ALA A 1 310 ? -41.384 41.673 -39.255 1.00 26.31 310 ALA A O 1
ATOM 2444 N N . ALA A 1 311 ? -39.286 42.414 -38.828 1.00 26.64 311 ALA A N 1
ATOM 2445 C CA . ALA A 1 311 ? -39.457 43.810 -38.384 1.00 26.64 311 ALA A CA 1
ATOM 2446 C C . ALA A 1 311 ? -39.848 44.139 -36.915 1.00 26.64 311 ALA A C 1
ATOM 2448 O O . ALA A 1 311 ? -40.985 44.024 -36.478 1.00 26.64 311 ALA A O 1
ATOM 2449 N N . LYS A 1 312 ? -38.830 44.675 -36.213 1.00 26.97 312 LYS A N 1
ATOM 2450 C CA . LYS A 1 312 ? -38.799 45.717 -35.147 1.00 26.97 312 LYS A CA 1
ATOM 2451 C C . LYS A 1 312 ? -39.740 46.926 -35.418 1.00 26.97 312 LYS A C 1
ATOM 2453 O O . LYS A 1 312 ? -40.193 47.048 -36.553 1.00 26.97 312 LYS A O 1
ATOM 2458 N N . PRO A 1 313 ? -39.779 47.989 -34.571 1.00 43.31 313 PRO A N 1
ATOM 2459 C CA . PRO A 1 313 ? -39.640 48.146 -33.100 1.00 43.31 313 PRO A CA 1
ATOM 2460 C C . PRO A 1 313 ? -40.711 49.114 -32.504 1.00 43.31 313 PRO A C 1
ATOM 2462 O O . PRO A 1 313 ? -41.383 49.790 -33.269 1.00 43.31 313 PRO A O 1
ATOM 2465 N N . SER A 1 314 ? -40.779 49.306 -31.172 1.00 27.53 314 SER A N 1
ATOM 2466 C CA . SER A 1 314 ? -40.895 50.648 -30.532 1.00 27.53 314 SER A CA 1
ATOM 2467 C C . SER A 1 314 ? -41.082 50.611 -29.004 1.00 27.53 314 SER A C 1
ATOM 2469 O O . SER A 1 314 ? -41.623 49.668 -28.441 1.00 27.53 314 SER A O 1
ATOM 2471 N N . GLN A 1 315 ? -40.593 51.690 -28.390 1.00 27.98 315 GLN A N 1
ATOM 2472 C CA . GLN A 1 315 ? -40.428 52.060 -26.979 1.00 27.98 315 GLN A CA 1
ATOM 2473 C C . GLN A 1 315 ? -41.725 52.289 -26.169 1.00 27.98 315 GLN A C 1
ATOM 2475 O O . GLN A 1 315 ? -42.771 52.559 -26.749 1.00 27.98 315 GLN A O 1
ATOM 2480 N N . ILE A 1 316 ? -41.595 52.327 -24.831 1.00 30.64 316 ILE A N 1
ATOM 2481 C CA . ILE A 1 316 ? -41.797 53.482 -23.902 1.00 30.64 316 ILE A CA 1
ATOM 2482 C C . ILE A 1 316 ? -41.947 52.893 -22.480 1.00 30.64 316 ILE A C 1
ATOM 2484 O O . ILE A 1 316 ? -42.829 52.077 -22.250 1.00 30.64 316 ILE A O 1
ATOM 2488 N N . GLY A 1 317 ? -41.012 53.138 -21.555 1.00 27.55 317 GLY A N 1
ATOM 2489 C CA . GLY A 1 317 ? -41.105 54.177 -20.508 1.00 27.55 317 GLY A CA 1
ATOM 2490 C C . GLY A 1 317 ? -41.127 53.485 -19.129 1.00 27.55 317 GLY A C 1
ATOM 2491 O O . GLY A 1 317 ? -41.717 52.423 -19.013 1.00 27.55 317 GLY A O 1
ATOM 2492 N N . GLY A 1 318 ? -40.499 53.934 -18.045 1.00 28.27 318 GLY A N 1
ATOM 2493 C CA . GLY A 1 318 ? -39.635 55.069 -17.746 1.00 28.27 318 GLY A CA 1
ATOM 2494 C C . GLY A 1 318 ? -39.305 55.054 -16.236 1.00 28.27 318 GLY A C 1
ATOM 2495 O O . GLY A 1 318 ? -40.093 54.504 -15.478 1.00 28.27 318 GLY A O 1
ATOM 2496 N N . VAL A 1 319 ? -38.175 55.693 -15.873 1.00 30.34 319 VAL A N 1
ATOM 2497 C CA . VAL A 1 319 ? -37.850 56.465 -14.633 1.00 30.34 319 VAL A CA 1
ATOM 2498 C C . VAL A 1 319 ? -38.022 55.756 -13.258 1.00 30.34 319 VAL A C 1
ATOM 2500 O O . VAL A 1 319 ? -39.034 55.124 -13.015 1.00 30.34 319 VAL A O 1
ATOM 2503 N N . ALA A 1 320 ? -37.146 55.834 -12.247 1.00 30.48 320 ALA A N 1
ATOM 2504 C CA . ALA A 1 320 ? -36.098 56.790 -11.883 1.00 30.48 320 ALA A CA 1
ATOM 2505 C C . ALA A 1 320 ? -35.130 56.182 -10.826 1.00 30.48 320 ALA A C 1
ATOM 2507 O O . ALA A 1 320 ? -35.574 55.484 -9.917 1.00 30.48 320 ALA A O 1
ATOM 2508 N N . GLU A 1 321 ? -33.835 56.498 -10.942 1.00 31.02 321 GLU A N 1
ATOM 2509 C CA . GLU A 1 321 ? -32.794 56.577 -9.883 1.00 31.02 321 GLU A CA 1
ATOM 2510 C C . GLU A 1 321 ? -33.051 57.807 -8.957 1.00 31.02 321 GLU A C 1
ATOM 2512 O O . GLU A 1 321 ? -34.106 58.429 -9.136 1.00 31.02 321 GLU A O 1
ATOM 2517 N N . PRO A 1 322 ? -32.142 58.309 -8.075 1.00 49.97 322 PRO A N 1
ATOM 2518 C CA . PRO A 1 322 ? -30.805 57.869 -7.592 1.00 49.97 322 PRO A CA 1
ATOM 2519 C C . PRO A 1 322 ? -30.752 57.878 -6.025 1.00 49.97 322 PRO A C 1
ATOM 2521 O O . PRO A 1 322 ? -31.781 58.057 -5.386 1.00 49.97 322 PRO A O 1
ATOM 2524 N N . ASP A 1 323 ? -29.657 57.664 -5.283 1.00 30.69 323 ASP A N 1
ATOM 2525 C CA . ASP A 1 323 ? -28.501 58.561 -5.253 1.00 30.69 323 ASP A CA 1
ATOM 2526 C C . ASP A 1 323 ? -27.354 58.090 -4.340 1.00 30.69 323 ASP A C 1
ATOM 2528 O O . ASP A 1 323 ? -27.573 57.584 -3.241 1.00 30.69 323 ASP A O 1
ATOM 2532 N N . ASN A 1 324 ? -26.155 58.354 -4.872 1.00 34.06 324 ASN A N 1
ATOM 2533 C CA . ASN A 1 324 ? -24.888 58.784 -4.271 1.00 34.06 324 ASN A CA 1
ATOM 2534 C C . ASN A 1 324 ? -24.268 58.006 -3.093 1.00 34.06 324 ASN A C 1
ATOM 2536 O O . ASN A 1 324 ? -24.834 57.915 -2.012 1.00 34.06 324 ASN A O 1
ATOM 2540 N N . SER A 1 325 ? -23.077 57.411 -3.277 1.00 33.59 325 SER A N 1
ATOM 2541 C CA . SER A 1 325 ? -21.734 58.062 -3.274 1.00 33.59 325 SER A CA 1
ATOM 2542 C C . SER A 1 325 ? -21.233 58.335 -1.857 1.00 33.59 325 SER A C 1
ATOM 2544 O O . SER A 1 325 ? -22.009 58.679 -0.984 1.00 33.59 325 SER A O 1
ATOM 2546 N N . GLN A 1 326 ? -19.957 58.286 -1.502 1.00 33.38 326 GLN A N 1
ATOM 2547 C CA . GLN A 1 326 ? -18.663 57.998 -2.123 1.00 33.38 326 GLN A CA 1
ATOM 2548 C C . GLN A 1 326 ? -17.685 58.088 -0.940 1.00 33.38 326 GLN A C 1
ATOM 2550 O O . GLN A 1 326 ? -17.860 58.999 -0.136 1.00 33.38 326 GLN A O 1
ATOM 2555 N N . ASN A 1 327 ? -16.618 57.277 -0.951 1.00 34.72 327 ASN A N 1
ATOM 2556 C CA . ASN A 1 327 ? -15.282 57.590 -0.406 1.00 34.72 327 ASN A CA 1
ATOM 2557 C C . ASN A 1 327 ? -15.186 57.889 1.125 1.00 34.72 327 ASN A C 1
ATOM 2559 O O . ASN A 1 327 ? -16.102 58.383 1.753 1.00 34.72 327 ASN A O 1
ATOM 2563 N N . HIS A 1 328 ? -14.101 57.646 1.860 1.00 37.72 328 HIS A N 1
ATOM 2564 C CA . HIS A 1 328 ? -12.687 57.788 1.539 1.00 37.72 328 HIS A CA 1
ATOM 2565 C C . HIS A 1 328 ? -11.840 57.406 2.786 1.00 37.72 328 HIS A C 1
ATOM 2567 O O . HIS A 1 328 ? -12.318 57.630 3.894 1.00 37.72 328 HIS A O 1
ATOM 2573 N N . TYR A 1 329 ? -10.568 57.010 2.572 1.00 36.09 329 TYR A N 1
ATOM 2574 C CA . TYR A 1 329 ? -9.400 57.109 3.494 1.00 36.09 329 TYR A CA 1
ATOM 2575 C C . TYR A 1 329 ? -9.384 56.186 4.738 1.00 36.09 329 TYR A C 1
ATOM 2577 O O . TYR A 1 329 ? -10.408 56.001 5.375 1.00 36.09 329 TYR A O 1
ATOM 2585 N N . LEU A 1 330 ? -8.272 55.649 5.254 1.00 36.97 330 LEU A N 1
ATOM 2586 C CA . LEU A 1 330 ? -6.882 55.314 4.870 1.00 36.97 330 LEU A CA 1
ATOM 2587 C C . LEU A 1 330 ? -6.250 54.698 6.150 1.00 36.97 330 LEU A C 1
ATOM 2589 O O . LEU A 1 330 ? -6.742 55.002 7.234 1.00 36.97 330 LEU A O 1
ATOM 2593 N N . GLU A 1 331 ? -5.126 53.976 5.990 1.00 37.88 331 GLU A N 1
ATOM 2594 C CA . GLU A 1 331 ? -4.000 53.859 6.962 1.00 37.88 331 GLU A CA 1
ATOM 2595 C C . GLU A 1 331 ? -4.276 53.159 8.319 1.00 37.88 331 GLU A C 1
ATOM 2597 O O . GLU A 1 331 ? -5.370 53.203 8.858 1.00 37.88 331 GLU A O 1
ATOM 2602 N N . GLU A 1 332 ? -3.362 52.481 9.013 1.00 39.09 332 GLU A N 1
ATOM 2603 C CA . GLU A 1 332 ? -1.976 52.026 8.846 1.00 39.09 332 GLU A CA 1
ATOM 2604 C C . GLU A 1 332 ? -1.692 51.071 10.037 1.00 39.09 332 GLU A C 1
ATOM 2606 O O . GLU A 1 332 ? -2.340 51.172 11.076 1.00 39.09 332 GLU A O 1
ATOM 2611 N N . LEU A 1 333 ? -0.703 50.185 9.875 1.00 42.31 333 LEU A N 1
ATOM 2612 C CA . LEU A 1 333 ? 0.260 49.708 10.889 1.00 42.31 333 LEU A CA 1
ATOM 2613 C C . LEU A 1 333 ? -0.204 49.435 12.341 1.00 42.31 333 LEU A C 1
ATOM 2615 O O . LEU A 1 333 ? -0.336 50.358 13.144 1.00 42.31 333 LEU A O 1
ATOM 2619 N N . GLN A 1 334 ? -0.183 48.152 12.730 1.00 43.06 334 GLN A N 1
ATOM 2620 C CA . GLN A 1 334 ? 0.671 47.629 13.816 1.00 43.06 334 GLN A CA 1
ATOM 2621 C C . GLN A 1 334 ? 0.749 46.102 13.799 1.00 43.06 334 GLN A C 1
ATOM 2623 O O . GLN A 1 334 ? -0.294 45.461 13.537 1.00 43.06 334 GLN A O 1
#

pLDDT: mean 75.5, std 23.97, range [24.84, 97.94]

Secondary structure (DSSP, 8-state):
-HHHHHH-HHHHGGGHHHHHHGGG-S-HHHHHHHHHHHHHH--HHHHHHHHHHHHHHGGGS-HHHHHHHHHHHHHHHHH-GGGHHHHHHHHHHHHHH---HHHHHHHHHHHHHHTTTSHHHHHHHHHHHHHH---HHHHHHHHHHHHHHGGGSS-HHHHHHHHHHHHHHS-HHHHHHHHHHHHHHHHH-GGGHHHHHHHHHHGGG-SSHHHHHHHHHHHHHHHHHHHHHHHHHHHH--S------THHHHHHHHH--SSS---HHHHHHHHHHTHHHHTT--S---------------------------------------------------

Nearest PDB structures (foldseek):
  9c59-assembly1_B  TM=4.858E-01  e=6.470E-05  Homo sapiens
  5mu7-assembly1_A  TM=4.450E-01  e=5.654E-04  Thermochaetoides thermophila DSM 1495
  5nzt-assembly1_N  TM=4.031E-01  e=9.421E-02  Mus musculus
  5nzr-assembly1_B  TM=4.031E-01  e=9.421E-02  Mus musculus
  8c6j-assembly1_T  TM=1.809E-01  e=1.216E+00  Homo sapiens

InterPro domains:
  IPR002553 Clathrin/coatomer adaptor, adaptin-like, N-terminal [PF01602] (1-224)
  IPR011989 Armadillo-like helical [G3DSA:1.25.10.10] (1-276)
  IPR016024 Armadillo-type fold [SSF48371] (2-232)
  IPR017106 Coatomer gamma subunit [PTHR10261] (1-330)

Radius of gyration: 31.53 Å; Cα contacts (8 Å, |Δi|>4): 254; chains: 1; bounding box: 68×89×85 Å

Mean predicted aligned error: 16.56 Å

Sequence (334 aa):
MNKIASQQPKLVGICQSELESLITDMNRSVASLAISTLLKTCNEDSVSKLIKQIDHYLPDLGIDFKIEIIQSTQLLYQRIPQKAAVILKFLTDCLKEDGNIRFREAVVDTIMLFCPQHREKALITLAEHIEDCEHPHIQTKIINFLAVEGPKAANPQTYIRFIFNRINLERAVIRAAAVSALAAFANGVAGLKRSILHLLKKCLDDGDDEVRERAYFYIVLIEKDLQDSVVEEELSLKSDTDFNDPDLAEFKDFVFDMDTNIDVDALQTFLTDNKEALVNSEEEVTIEVTAEVAKPKEEAKPSQAASQSAAKPSQIGGVAEPDNSQNHYLEELQ

Organism: NCBI:txid197538

Solvent-accessible surface area (backbone atoms only — not comparable to full-atom values): 20418 Å² total; per-residue (Å²): 104,67,72,49,36,75,73,43,36,76,67,49,58,76,48,42,71,61,40,61,61,31,52,75,40,92,49,62,70,56,13,48,52,27,47,59,35,44,53,70,42,57,51,84,84,47,45,68,58,51,52,55,52,46,62,73,52,48,81,83,50,57,69,72,57,50,38,51,51,47,57,43,48,48,54,34,38,78,75,44,58,91,51,43,72,60,52,53,49,54,48,56,54,51,61,73,74,54,86,49,65,74,45,43,48,49,42,50,56,47,43,60,70,46,20,90,84,41,43,70,67,35,50,50,56,51,50,56,44,52,76,76,49,91,46,64,70,57,37,37,53,49,40,55,46,42,28,67,53,33,45,76,43,98,64,39,68,65,55,51,51,55,39,54,57,38,51,81,75,50,58,63,76,43,22,36,40,30,48,53,20,50,49,38,34,30,72,56,30,70,90,47,28,68,63,42,48,58,56,41,59,64,35,59,75,46,93,43,67,68,38,18,53,53,25,50,55,47,45,56,53,51,52,49,53,52,50,55,50,49,52,55,45,57,71,71,48,82,70,81,89,81,95,77,78,69,67,66,59,58,50,53,63,70,74,57,85,51,104,67,86,75,55,62,68,59,51,50,50,51,52,64,75,40,44,77,61,63,76,73,52,96,69,89,84,85,84,87,88,81,89,83,84,90,78,86,89,80,85,90,86,84,91,84,83,88,78,91,78,87,83,87,88,87,88,86,87,78,91,80,88,89,83,80,90,75,89,80,90,77,90,79,89,133

Foldseek 3Di:
DQVVLQVCLPVVVVCLVVLLVQCPPPDLVSNLVSLLSCLSNPDPVCVLVSLVSCLVCVVVHDPVSLLSNLVSLLVSCVVHVVCVVSSLVSLLVQLPPDLDPSNNQSSLVSLLVNCVVVVVSSLVSLLVSLVVNPDLVSNLVSLLSCLPRLLVDPDSLVSLVSLLVCLVVHDPSSNQSSLVSLLSSLVSPVLCVVVSLVSLVVQCPPPDPSSNVSSVVSNVVSVVVVVVVVVVVVVVPVDDDDDDDPSVVVVVVSPPPDPDDPPVVVVVVVCVVCVVVVVPDPDDDDDDDDDDDDDDDDDDDYDDDDDDDDDDDDDDDDDDDDDDDDDDDDDDDD